Protein AF-A0A1E4S9L5-F1 (afdb_monomer)

Structure (mmCIF, N/CA/C/O backbone):
data_AF-A0A1E4S9L5-F1
#
_entry.id   AF-A0A1E4S9L5-F1
#
loop_
_atom_site.group_PDB
_atom_site.id
_atom_site.type_symbol
_atom_site.label_atom_id
_atom_site.label_alt_id
_atom_site.label_comp_id
_atom_site.label_asym_id
_atom_site.label_entity_id
_atom_site.label_seq_id
_atom_site.pdbx_PDB_ins_code
_atom_site.Cartn_x
_atom_site.Cartn_y
_atom_site.Cartn_z
_atom_site.occupancy
_atom_site.B_iso_or_equiv
_atom_site.auth_seq_id
_atom_site.auth_comp_id
_atom_site.auth_asym_id
_atom_site.auth_atom_id
_atom_site.pdbx_PDB_model_num
ATOM 1 N N . MET A 1 1 ? 10.794 -21.190 7.356 1.00 75.31 1 MET A N 1
ATOM 2 C CA . MET A 1 1 ? 11.224 -21.874 6.109 1.00 75.31 1 MET A CA 1
ATOM 3 C C . MET A 1 1 ? 10.138 -21.857 5.032 1.00 75.31 1 MET A C 1
ATOM 5 O O . MET A 1 1 ? 10.443 -21.393 3.945 1.00 75.31 1 MET A O 1
ATOM 9 N N . ALA A 1 2 ? 8.877 -22.202 5.334 1.00 94.50 2 ALA A N 1
ATOM 10 C CA . ALA A 1 2 ? 7.786 -22.217 4.343 1.00 94.50 2 ALA A CA 1
ATOM 11 C C . ALA A 1 2 ? 7.535 -20.881 3.599 1.00 94.50 2 ALA A C 1
ATOM 13 O O . ALA A 1 2 ? 7.294 -20.897 2.396 1.00 94.50 2 ALA A O 1
ATOM 14 N N . CYS A 1 3 ? 7.655 -19.724 4.266 1.00 95.19 3 CYS A N 1
ATOM 15 C CA . CYS A 1 3 ? 7.562 -18.416 3.595 1.00 95.19 3 CYS A CA 1
ATOM 16 C C . CYS A 1 3 ? 8.649 -18.233 2.519 1.00 95.19 3 CYS A C 1
ATOM 18 O O . CYS A 1 3 ? 8.375 -17.797 1.405 1.00 95.19 3 CYS A O 1
ATOM 20 N N . ARG A 1 4 ? 9.881 -18.672 2.810 1.00 96.88 4 ARG A N 1
ATOM 21 C CA . ARG A 1 4 ? 10.994 -18.642 1.850 1.00 96.88 4 ARG A CA 1
ATOM 22 C C . ARG A 1 4 ? 10.741 -19.558 0.659 1.00 96.88 4 ARG A C 1
ATOM 24 O O . ARG A 1 4 ? 11.065 -19.199 -0.466 1.00 96.88 4 ARG A O 1
ATOM 31 N N . ASP A 1 5 ? 10.146 -20.727 0.893 1.00 97.44 5 ASP A N 1
ATOM 32 C CA . ASP A 1 5 ? 9.721 -21.614 -0.195 1.00 97.44 5 ASP A CA 1
ATOM 33 C C . ASP A 1 5 ? 8.635 -20.965 -1.062 1.00 97.44 5 ASP A C 1
ATOM 35 O O . ASP A 1 5 ? 8.639 -21.144 -2.277 1.00 97.44 5 ASP A O 1
ATOM 39 N N . TRP A 1 6 ? 7.716 -20.209 -0.456 1.00 97.88 6 TRP A N 1
ATOM 40 C CA . TRP A 1 6 ? 6.683 -19.476 -1.185 1.00 97.88 6 TRP A CA 1
ATOM 41 C C . TRP A 1 6 ? 7.277 -18.388 -2.085 1.00 97.88 6 TRP A C 1
ATOM 43 O O . TRP A 1 6 ? 6.953 -18.375 -3.270 1.00 97.88 6 TRP A O 1
ATOM 53 N N . HIS A 1 7 ? 8.201 -17.564 -1.574 1.00 97.88 7 HIS A N 1
ATOM 54 C CA . HIS A 1 7 ? 8.910 -16.565 -2.385 1.00 97.88 7 HIS A CA 1
ATOM 55 C C . HIS A 1 7 ? 9.692 -17.217 -3.533 1.00 97.88 7 HIS A C 1
ATOM 57 O O . HIS A 1 7 ? 9.489 -16.854 -4.685 1.00 97.88 7 HIS A O 1
ATOM 63 N N . ARG A 1 8 ? 10.465 -18.283 -3.265 1.00 97.56 8 ARG A N 1
ATOM 64 C CA . ARG A 1 8 ? 11.179 -19.026 -4.324 1.00 97.56 8 ARG A CA 1
ATOM 65 C C . ARG A 1 8 ? 10.246 -19.546 -5.417 1.00 97.56 8 ARG A C 1
ATOM 67 O O . ARG A 1 8 ? 10.590 -19.499 -6.596 1.00 97.56 8 ARG A O 1
ATOM 74 N N . LYS A 1 9 ? 9.067 -20.049 -5.042 1.00 97.69 9 LYS A N 1
ATOM 75 C CA . LYS A 1 9 ? 8.056 -20.499 -6.009 1.00 97.69 9 LYS A CA 1
ATOM 76 C C . LYS A 1 9 ? 7.491 -19.331 -6.810 1.00 97.69 9 LYS A C 1
ATOM 78 O O . LYS A 1 9 ? 7.385 -19.467 -8.025 1.00 97.69 9 LYS A O 1
ATOM 83 N N . LEU A 1 10 ? 7.165 -18.213 -6.160 1.00 96.69 10 LEU A N 1
ATOM 84 C CA . LEU A 1 10 ? 6.707 -16.997 -6.832 1.00 96.69 10 LEU A CA 1
ATOM 85 C C . LEU A 1 10 ? 7.749 -16.535 -7.860 1.00 96.69 10 LEU A C 1
ATOM 87 O O . LEU A 1 10 ? 7.438 -16.468 -9.047 1.00 96.69 10 LEU A O 1
ATOM 91 N N . ASP A 1 11 ? 8.994 -16.327 -7.434 1.00 95.56 11 ASP A N 1
ATOM 92 C CA . ASP A 1 11 ? 10.071 -15.824 -8.292 1.00 95.56 11 ASP A CA 1
ATOM 93 C C . ASP A 1 11 ? 10.366 -16.763 -9.468 1.00 95.56 11 ASP A C 1
ATOM 95 O O . ASP A 1 11 ? 10.580 -16.300 -10.588 1.00 95.56 11 ASP A O 1
ATOM 99 N N . SER A 1 12 ? 10.274 -18.084 -9.259 1.00 97.06 12 SER A N 1
ATOM 100 C CA . SER A 1 12 ? 10.443 -19.072 -10.336 1.00 97.06 12 SER A CA 1
ATOM 101 C C . SER A 1 12 ? 9.390 -18.974 -11.447 1.00 97.06 12 SER A C 1
ATOM 103 O O . SER A 1 12 ? 9.640 -19.420 -12.565 1.00 97.06 12 SER A O 1
ATOM 105 N N . GLN A 1 13 ? 8.206 -18.426 -11.152 1.00 97.56 13 GLN A N 1
ATOM 106 C CA . GLN A 1 13 ? 7.108 -18.291 -12.114 1.00 97.56 13 GLN A CA 1
ATOM 107 C C . GLN A 1 13 ? 6.978 -16.875 -12.672 1.00 97.56 13 GLN A C 1
ATOM 109 O O . GLN A 1 13 ? 6.469 -16.704 -13.779 1.00 97.56 13 GLN A O 1
ATOM 114 N N . LEU A 1 14 ? 7.430 -15.863 -11.928 1.00 96.06 14 LEU A N 1
ATOM 115 C CA . LEU A 1 14 ? 7.187 -14.464 -12.261 1.00 96.06 14 LEU A CA 1
ATOM 116 C C . LEU A 1 14 ? 7.705 -14.085 -13.645 1.00 96.06 14 LEU A C 1
ATOM 118 O O . LEU A 1 14 ? 6.960 -13.471 -14.401 1.00 96.06 14 LEU A O 1
ATOM 122 N N . ASN A 1 15 ? 8.921 -14.495 -14.015 1.00 95.19 15 ASN A N 1
ATOM 123 C CA . ASN A 1 15 ? 9.455 -14.181 -15.341 1.00 95.19 15 ASN A CA 1
ATOM 124 C C . ASN A 1 15 ? 8.570 -14.756 -16.460 1.00 95.19 15 ASN A C 1
ATOM 126 O O . ASN A 1 15 ? 8.164 -14.028 -17.366 1.00 95.19 15 ASN A O 1
ATOM 130 N N . LYS A 1 16 ? 8.166 -16.027 -16.336 1.00 97.06 16 LYS A N 1
ATOM 131 C CA . LYS A 1 16 ? 7.226 -16.660 -17.268 1.00 97.06 16 LYS A CA 1
ATOM 132 C C . LYS A 1 16 ? 5.918 -15.866 -17.357 1.00 97.06 16 LYS A C 1
ATOM 134 O O . LYS A 1 16 ? 5.491 -15.525 -18.455 1.00 97.06 16 LYS A O 1
ATOM 139 N N . TRP A 1 17 ? 5.305 -15.534 -16.222 1.00 97.56 17 TRP A N 1
ATOM 140 C CA . TRP A 1 17 ? 4.040 -14.793 -16.181 1.00 97.56 17 TRP A CA 1
ATOM 141 C C . TRP A 1 17 ? 4.150 -13.376 -16.750 1.00 97.56 17 TRP A C 1
ATOM 143 O O . TRP A 1 17 ? 3.223 -12.926 -17.419 1.00 97.56 17 TRP A O 1
ATOM 153 N N . MET A 1 18 ? 5.273 -12.682 -16.543 1.00 96.75 18 MET A N 1
ATOM 154 C CA . MET A 1 18 ? 5.512 -11.375 -17.161 1.00 96.75 18 MET A CA 1
ATOM 155 C C . MET A 1 18 ? 5.530 -11.490 -18.685 1.00 96.75 18 MET A C 1
ATOM 157 O O . MET A 1 18 ? 4.842 -10.730 -19.364 1.00 96.75 18 MET A O 1
ATOM 161 N N . HIS A 1 19 ? 6.266 -12.457 -19.237 1.00 96.19 19 HIS A N 1
ATOM 162 C CA . HIS A 1 19 ? 6.346 -12.643 -20.687 1.00 96.19 19 HIS A CA 1
ATOM 163 C C . HIS A 1 19 ? 5.044 -13.172 -21.306 1.00 96.19 19 HIS A C 1
ATOM 165 O O . HIS A 1 19 ? 4.752 -12.809 -22.444 1.00 96.19 19 HIS A O 1
ATOM 171 N N . GLU A 1 20 ? 4.275 -13.982 -20.575 1.00 96.38 20 GLU A N 1
ATOM 172 C CA . GLU A 1 20 ? 3.022 -14.594 -21.036 1.00 96.38 20 GLU A CA 1
ATOM 173 C C . GLU A 1 20 ? 1.826 -13.636 -20.946 1.00 96.38 20 GLU A C 1
ATOM 175 O O . GLU A 1 20 ? 1.086 -13.491 -21.916 1.00 96.38 20 GLU A O 1
ATOM 180 N N . PHE A 1 21 ? 1.641 -12.952 -19.811 1.00 95.38 21 PHE A N 1
ATOM 181 C CA . PHE A 1 21 ? 0.440 -12.147 -19.558 1.00 95.38 21 PHE A CA 1
ATOM 182 C C . PHE A 1 21 ? 0.622 -10.658 -19.845 1.00 95.38 21 PHE A C 1
ATOM 184 O O . PHE A 1 21 ? -0.313 -10.012 -20.306 1.00 95.38 21 PHE A O 1
ATOM 191 N N . ILE A 1 22 ? 1.803 -10.096 -19.569 1.00 95.94 22 ILE A N 1
ATOM 192 C CA . ILE A 1 22 ? 2.036 -8.646 -19.686 1.00 95.94 22 ILE A CA 1
ATOM 193 C C . ILE A 1 22 ? 2.738 -8.307 -20.996 1.00 95.94 22 ILE A C 1
ATOM 195 O O . ILE A 1 22 ? 2.370 -7.359 -21.683 1.00 95.94 22 ILE A O 1
ATOM 199 N N . GLY A 1 23 ? 3.737 -9.101 -21.369 1.00 94.81 23 GLY A N 1
ATOM 200 C CA . GLY A 1 23 ? 4.557 -8.876 -22.546 1.00 94.81 23 GLY A CA 1
ATOM 201 C C . GLY A 1 23 ? 3.768 -8.652 -23.844 1.00 94.81 23 GLY A C 1
ATOM 202 O O . GLY A 1 23 ? 4.108 -7.712 -24.556 1.00 94.81 23 GLY A O 1
ATOM 203 N N . PRO A 1 24 ? 2.730 -9.449 -24.168 1.00 95.44 24 PRO A N 1
ATOM 204 C CA . PRO A 1 24 ? 1.938 -9.249 -25.382 1.00 95.44 24 PRO A CA 1
ATOM 205 C C . PRO A 1 24 ? 1.106 -7.960 -25.372 1.00 95.44 24 PRO A C 1
ATOM 207 O O . PRO A 1 24 ? 0.715 -7.484 -26.432 1.00 95.44 24 PRO A O 1
ATOM 210 N N . LEU A 1 25 ? 0.834 -7.402 -24.188 1.00 94.38 25 LEU A N 1
ATOM 211 C CA . LEU A 1 25 ? 0.054 -6.176 -24.012 1.00 94.38 25 LEU A CA 1
ATOM 212 C C . LEU A 1 25 ? 0.928 -4.914 -24.070 1.00 94.38 25 LEU A C 1
ATOM 214 O O . LEU A 1 25 ? 0.404 -3.810 -24.196 1.00 94.38 25 LEU A O 1
ATOM 218 N N . TYR A 1 26 ? 2.252 -5.060 -23.975 1.00 92.75 26 TYR A N 1
ATOM 219 C CA . TYR A 1 26 ? 3.188 -3.943 -24.002 1.00 92.75 26 TYR A CA 1
ATOM 220 C C . TYR A 1 26 ? 3.751 -3.708 -25.407 1.00 92.75 26 TYR A C 1
ATOM 222 O O . TYR A 1 26 ? 4.484 -4.537 -25.944 1.00 92.75 26 TYR A O 1
ATOM 230 N N . SER A 1 27 ? 3.461 -2.537 -25.977 1.00 87.88 27 SER A N 1
ATOM 231 C CA . SER A 1 27 ? 3.921 -2.126 -27.311 1.00 87.88 27 SER A CA 1
ATOM 232 C C . SER A 1 27 ? 5.027 -1.060 -27.295 1.00 87.88 27 SER A C 1
ATOM 234 O O . SER A 1 27 ? 5.354 -0.506 -28.343 1.00 87.88 27 SER A O 1
ATOM 236 N N . GLY A 1 28 ? 5.564 -0.711 -26.122 1.00 85.44 28 GLY A N 1
ATOM 237 C CA . GLY A 1 28 ? 6.613 0.302 -25.987 1.00 85.44 28 GLY A CA 1
ATOM 238 C C . GLY A 1 28 ? 8.020 -0.218 -26.310 1.00 85.44 28 GLY A C 1
ATOM 239 O O . GLY A 1 28 ? 8.257 -1.422 -26.427 1.00 85.44 28 GLY A O 1
ATOM 240 N N . ALA A 1 29 ? 8.974 0.708 -26.433 1.00 86.25 29 ALA A N 1
ATOM 241 C CA . ALA A 1 29 ? 10.394 0.376 -26.544 1.00 86.25 29 ALA A CA 1
ATOM 242 C C . ALA A 1 29 ? 10.925 -0.261 -25.244 1.00 86.25 29 ALA A C 1
ATOM 244 O O . ALA A 1 29 ? 10.342 -0.094 -24.179 1.00 86.25 29 ALA A O 1
ATOM 245 N N . HIS A 1 30 ? 12.053 -0.974 -25.322 1.00 89.44 30 HIS A N 1
ATOM 246 C CA . HIS A 1 30 ? 12.708 -1.593 -24.158 1.00 89.44 30 HIS A CA 1
ATOM 247 C C . HIS A 1 30 ? 11.820 -2.577 -23.369 1.00 89.44 30 HIS A C 1
ATOM 249 O O . HIS A 1 30 ? 11.883 -2.635 -22.141 1.00 89.44 30 HIS A O 1
ATOM 255 N N . ARG A 1 31 ? 11.013 -3.387 -24.073 1.00 92.69 31 ARG A N 1
ATOM 256 C CA . ARG A 1 31 ? 10.084 -4.367 -23.478 1.00 92.69 31 ARG A CA 1
ATOM 257 C C . ARG A 1 31 ? 10.707 -5.216 -22.371 1.00 92.69 31 ARG A C 1
ATOM 259 O O . ARG A 1 31 ? 10.105 -5.330 -21.311 1.00 92.69 31 ARG A O 1
ATOM 266 N N . ASP A 1 32 ? 11.894 -5.779 -22.573 1.00 92.69 32 ASP A N 1
ATOM 267 C CA . ASP A 1 32 ? 12.507 -6.647 -21.558 1.00 92.69 32 ASP A CA 1
ATOM 268 C C . ASP A 1 32 ? 12.898 -5.876 -20.289 1.00 92.69 32 ASP A C 1
ATOM 270 O O . ASP A 1 32 ? 12.723 -6.382 -19.183 1.00 92.69 32 ASP A O 1
ATOM 274 N N . GLN A 1 33 ? 13.346 -4.623 -20.425 1.00 93.06 33 GLN A N 1
ATOM 275 C CA . GLN A 1 33 ? 13.645 -3.755 -19.280 1.00 93.06 33 GLN A CA 1
ATOM 276 C C . GLN A 1 33 ? 12.364 -3.362 -18.538 1.00 93.06 33 GLN A C 1
ATOM 278 O O . GLN A 1 33 ? 12.339 -3.396 -17.311 1.00 93.06 33 GLN A O 1
ATOM 283 N N . TYR A 1 34 ? 11.289 -3.056 -19.273 1.00 95.25 34 TYR A N 1
ATOM 284 C CA . TYR A 1 34 ? 9.968 -2.807 -18.696 1.00 95.25 34 TYR A CA 1
ATOM 285 C C . TYR A 1 34 ? 9.464 -4.016 -17.901 1.00 95.25 34 TYR A C 1
ATOM 287 O O . TYR A 1 34 ? 9.046 -3.867 -16.755 1.00 95.25 34 TYR A O 1
ATOM 295 N N . LEU A 1 35 ? 9.518 -5.213 -18.494 1.00 96.69 35 LEU A N 1
ATOM 296 C CA . LEU A 1 35 ? 9.067 -6.440 -17.840 1.00 96.69 35 LEU A CA 1
ATOM 297 C C . LEU A 1 35 ? 9.909 -6.751 -16.603 1.00 96.69 35 LEU A C 1
ATOM 299 O O . LEU A 1 35 ? 9.343 -7.124 -15.581 1.00 96.69 35 LEU A O 1
ATOM 303 N N . LEU A 1 36 ? 11.227 -6.547 -16.665 1.00 95.69 36 LEU A N 1
ATOM 304 C CA . LEU A 1 36 ? 12.124 -6.734 -15.527 1.00 95.69 36 LEU A CA 1
ATOM 305 C C . LEU A 1 36 ? 11.819 -5.755 -14.381 1.00 95.69 36 LEU A C 1
ATOM 307 O O . LEU A 1 36 ? 11.714 -6.170 -13.227 1.00 95.69 36 LEU A O 1
ATOM 311 N N . GLU A 1 37 ? 11.640 -4.469 -14.691 1.00 96.12 37 GLU A N 1
ATOM 312 C CA . GLU A 1 37 ? 11.305 -3.439 -13.702 1.00 96.12 37 GLU A CA 1
ATOM 313 C C . GLU A 1 37 ? 9.919 -3.694 -13.084 1.00 96.12 37 GLU A C 1
ATOM 315 O O . GLU A 1 37 ? 9.750 -3.640 -11.867 1.00 96.12 37 GLU A O 1
ATOM 320 N N . LEU A 1 38 ? 8.928 -4.066 -13.897 1.00 97.25 38 LEU A N 1
ATOM 321 C CA . LEU A 1 38 ? 7.594 -4.419 -13.417 1.00 97.25 38 LEU A CA 1
ATOM 322 C C . LEU A 1 38 ? 7.609 -5.685 -12.538 1.00 97.25 38 LEU A C 1
ATOM 324 O O . LEU A 1 38 ? 6.931 -5.729 -11.507 1.00 97.25 38 LEU A O 1
ATOM 328 N N . GLN A 1 39 ? 8.401 -6.693 -12.920 1.00 97.50 39 GLN A N 1
ATOM 329 C CA . GLN A 1 39 ? 8.598 -7.923 -12.152 1.00 97.50 39 GLN A CA 1
ATOM 330 C C . GLN A 1 39 ? 9.133 -7.627 -10.750 1.00 97.50 39 GLN A C 1
ATOM 332 O O . GLN A 1 39 ? 8.681 -8.236 -9.778 1.00 97.50 39 GLN A O 1
ATOM 337 N N . TRP A 1 40 ? 10.076 -6.686 -10.641 1.00 97.19 40 TRP A N 1
ATOM 338 C CA . TRP A 1 40 ? 10.645 -6.280 -9.361 1.00 97.19 40 TRP A CA 1
ATOM 339 C C . TRP A 1 40 ? 9.562 -5.798 -8.393 1.00 97.19 40 TRP A C 1
ATOM 341 O O . TRP A 1 40 ? 9.489 -6.284 -7.262 1.00 97.19 40 TRP A O 1
ATOM 351 N N . TYR A 1 41 ? 8.681 -4.900 -8.845 1.00 98.31 41 TYR A N 1
ATOM 352 C CA . TYR A 1 41 ? 7.617 -4.351 -8.004 1.00 98.31 41 TYR A CA 1
ATOM 353 C C . TYR A 1 41 ? 6.647 -5.427 -7.512 1.00 98.31 41 TYR A C 1
ATOM 355 O O . TYR A 1 41 ? 6.302 -5.446 -6.334 1.00 98.31 41 TYR A O 1
ATOM 363 N N . ILE A 1 42 ? 6.231 -6.364 -8.369 1.00 98.00 42 ILE A N 1
ATOM 364 C CA . ILE A 1 42 ? 5.306 -7.418 -7.930 1.00 98.00 42 ILE A CA 1
ATOM 365 C C . ILE A 1 42 ? 5.980 -8.486 -7.058 1.00 98.00 42 ILE A C 1
ATOM 367 O O . ILE A 1 42 ? 5.352 -8.964 -6.118 1.00 98.00 42 ILE A O 1
ATOM 371 N N . SER A 1 43 ? 7.250 -8.832 -7.302 1.00 97.50 43 SER A N 1
ATOM 372 C CA . SER A 1 43 ? 8.001 -9.762 -6.437 1.00 97.50 43 SER A CA 1
ATOM 373 C C . SER A 1 43 ? 8.142 -9.196 -5.017 1.00 97.50 43 SER A C 1
ATOM 375 O O . SER A 1 43 ? 7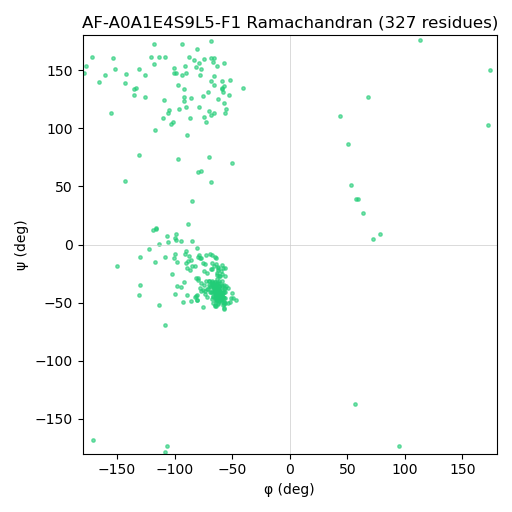.882 -9.886 -4.030 1.00 97.50 43 SER A O 1
ATOM 377 N N . ASN A 1 44 ? 8.420 -7.893 -4.906 1.00 97.56 44 ASN A N 1
ATOM 378 C CA . ASN A 1 44 ? 8.623 -7.209 -3.627 1.00 97.56 44 ASN A CA 1
ATOM 379 C C . ASN A 1 44 ? 7.322 -6.731 -2.954 1.00 97.56 44 ASN A C 1
ATOM 381 O O . ASN A 1 44 ? 7.368 -6.124 -1.882 1.00 97.56 44 ASN A O 1
ATOM 385 N N . ALA A 1 45 ? 6.153 -7.014 -3.534 1.00 98.38 45 ALA A N 1
ATOM 386 C CA . ALA A 1 45 ? 4.860 -6.571 -3.014 1.00 98.38 45 ALA A CA 1
ATOM 387 C C . ALA A 1 45 ? 4.343 -7.381 -1.810 1.00 98.38 45 ALA A C 1
ATOM 389 O O . ALA A 1 45 ? 3.363 -6.977 -1.183 1.00 98.38 45 ALA A O 1
ATOM 390 N N . PHE A 1 46 ? 4.956 -8.528 -1.491 1.00 98.31 46 PHE A N 1
ATOM 391 C CA . PHE A 1 46 ? 4.375 -9.538 -0.592 1.00 98.31 46 PHE A CA 1
ATOM 392 C C . PHE A 1 46 ? 5.175 -9.823 0.690 1.00 98.31 46 PHE A C 1
ATOM 394 O O . PHE A 1 46 ? 4.853 -10.772 1.402 1.00 98.31 46 PHE A O 1
ATOM 401 N N . GLY A 1 47 ? 6.161 -8.984 1.017 1.00 97.00 47 GLY A N 1
ATOM 402 C CA . GLY A 1 47 ? 7.007 -9.121 2.210 1.00 97.00 47 GLY A CA 1
ATOM 403 C C . GLY A 1 47 ? 8.464 -9.443 1.876 1.00 97.00 47 GLY A C 1
ATOM 404 O O . GLY A 1 47 ? 8.816 -9.612 0.708 1.00 97.00 47 GLY A O 1
ATOM 405 N N . SER A 1 48 ? 9.321 -9.498 2.897 1.00 96.12 48 SER A N 1
ATOM 406 C CA . SER A 1 48 ? 10.726 -9.900 2.760 1.00 96.12 48 SER A CA 1
ATOM 407 C C . SER A 1 48 ? 10.901 -11.397 2.997 1.00 96.12 48 SER A C 1
ATOM 409 O O . SER A 1 48 ? 10.555 -11.934 4.053 1.00 96.12 48 SER A O 1
ATOM 411 N N . MET A 1 49 ? 11.544 -12.064 2.039 1.00 94.56 49 MET A N 1
ATOM 412 C CA . MET A 1 49 ? 11.934 -13.468 2.146 1.00 94.56 49 MET A CA 1
ATOM 413 C C . MET A 1 49 ? 12.964 -13.698 3.267 1.00 94.56 49 MET A C 1
ATOM 415 O O . MET A 1 49 ? 12.930 -14.709 3.980 1.00 94.56 49 MET A O 1
ATOM 419 N N . GLU A 1 50 ? 13.910 -12.779 3.420 1.00 93.12 50 GLU A N 1
ATOM 420 C CA . GLU A 1 50 ? 15.022 -12.883 4.359 1.00 93.12 50 GLU A CA 1
ATOM 421 C C . GLU A 1 50 ? 14.541 -12.618 5.779 1.00 93.12 50 GLU A C 1
ATOM 423 O O . GLU A 1 50 ? 14.739 -13.470 6.656 1.00 93.12 50 GLU A O 1
ATOM 428 N N . ARG A 1 51 ? 13.885 -11.465 5.970 1.00 94.25 51 ARG A N 1
ATOM 429 C CA . ARG A 1 51 ? 13.470 -10.947 7.277 1.00 94.25 51 ARG A CA 1
ATOM 430 C C . ARG A 1 51 ? 12.164 -11.544 7.780 1.00 94.25 51 ARG A C 1
ATOM 432 O O . ARG A 1 51 ? 11.931 -11.512 8.978 1.00 94.25 51 ARG A O 1
ATOM 439 N N . LEU A 1 52 ? 11.361 -12.144 6.896 1.00 96.06 52 LEU A N 1
ATOM 440 C CA . LEU A 1 52 ? 10.042 -12.692 7.227 1.00 96.06 52 LEU A CA 1
ATOM 441 C C . LEU A 1 52 ? 9.094 -11.622 7.788 1.00 96.06 52 LEU A C 1
ATOM 443 O O . LEU A 1 52 ? 8.304 -11.891 8.690 1.00 96.06 52 LEU A O 1
ATOM 447 N N . ASP A 1 53 ? 9.167 -10.420 7.219 1.00 96.88 53 ASP A N 1
ATOM 448 C CA . ASP A 1 53 ? 8.352 -9.271 7.593 1.00 96.88 53 ASP A CA 1
ATOM 449 C C . ASP A 1 53 ? 7.504 -8.754 6.418 1.00 96.88 53 ASP A C 1
ATOM 451 O O . ASP A 1 53 ? 7.736 -9.085 5.253 1.00 96.88 53 ASP A O 1
ATOM 455 N N . TYR A 1 54 ? 6.471 -7.975 6.729 1.00 97.94 54 TYR A N 1
ATOM 456 C CA . TYR A 1 54 ? 5.652 -7.253 5.757 1.00 97.94 54 TYR A CA 1
ATOM 457 C C . TYR A 1 54 ? 5.264 -5.879 6.317 1.00 97.94 54 TYR A C 1
ATOM 459 O O . TYR A 1 54 ? 5.030 -5.729 7.512 1.00 97.94 54 TYR A O 1
ATOM 467 N N . GLY A 1 55 ? 5.138 -4.870 5.457 1.00 96.75 55 GLY A N 1
ATOM 468 C CA . GLY A 1 55 ? 4.774 -3.515 5.860 1.00 96.75 55 GLY A CA 1
ATOM 469 C C . GLY A 1 55 ? 4.474 -2.598 4.679 1.00 96.75 55 GLY A C 1
ATOM 470 O O . GLY A 1 55 ? 4.380 -3.033 3.528 1.00 96.75 55 GLY A O 1
ATOM 471 N N . THR A 1 56 ? 4.369 -1.302 4.961 1.00 96.81 56 THR A N 1
ATOM 472 C CA . THR A 1 56 ? 3.929 -0.273 4.002 1.00 96.81 56 THR A CA 1
ATOM 473 C C . THR A 1 56 ? 4.854 -0.113 2.792 1.00 96.81 56 THR A C 1
ATOM 475 O O . THR A 1 56 ? 4.385 0.247 1.716 1.00 96.81 56 THR A O 1
ATOM 478 N N . GLY A 1 57 ? 6.144 -0.443 2.911 1.00 96.88 57 GLY A N 1
ATOM 479 C CA . GLY A 1 57 ? 7.067 -0.472 1.768 1.00 96.88 57 GLY A CA 1
ATOM 480 C C . GLY A 1 57 ? 6.723 -1.561 0.740 1.00 96.88 57 GLY A C 1
ATOM 481 O O . GLY A 1 57 ? 6.859 -1.352 -0.465 1.00 96.88 57 GLY A O 1
ATOM 482 N N . HIS A 1 58 ? 6.207 -2.705 1.190 1.00 98.19 58 HIS A N 1
ATOM 483 C CA . HIS A 1 58 ? 5.724 -3.769 0.305 1.00 98.19 58 HIS A CA 1
ATOM 484 C C . HIS A 1 58 ? 4.371 -3.395 -0.317 1.00 98.19 58 HIS A C 1
ATOM 486 O O . HIS A 1 58 ? 4.164 -3.574 -1.516 1.00 98.19 58 HIS A O 1
ATOM 492 N N . GLU A 1 59 ? 3.489 -2.765 0.464 1.00 98.25 59 GLU A N 1
ATOM 493 C CA . GLU A 1 59 ? 2.234 -2.189 -0.039 1.00 98.25 59 GLU A CA 1
ATOM 494 C C . GLU A 1 59 ? 2.484 -1.153 -1.153 1.00 98.25 59 GLU A C 1
ATOM 496 O O . GLU A 1 59 ? 1.809 -1.151 -2.186 1.00 98.25 59 GLU A O 1
ATOM 501 N N . LEU A 1 60 ? 3.510 -0.313 -0.982 1.00 97.94 60 LEU A N 1
ATOM 502 C CA . LEU A 1 60 ? 3.949 0.664 -1.977 1.00 97.94 60 LEU A CA 1
ATOM 503 C C . LEU A 1 60 ? 4.450 -0.004 -3.268 1.00 97.94 60 LEU A C 1
ATOM 505 O O . LEU A 1 60 ? 4.156 0.490 -4.356 1.00 97.94 60 LEU A O 1
ATOM 509 N N . ASN A 1 61 ? 5.161 -1.130 -3.173 1.00 98.38 61 ASN A N 1
ATOM 510 C CA . ASN A 1 61 ? 5.597 -1.895 -4.345 1.00 98.38 61 ASN A CA 1
ATOM 511 C C . ASN A 1 61 ? 4.398 -2.440 -5.149 1.00 98.38 61 ASN A C 1
ATOM 513 O O . ASN A 1 61 ? 4.402 -2.368 -6.377 1.00 98.38 61 ASN A O 1
ATOM 517 N N . TYR A 1 62 ? 3.316 -2.876 -4.491 1.00 98.56 62 TYR A N 1
ATOM 518 C CA . TYR A 1 62 ? 2.086 -3.256 -5.201 1.00 98.56 62 TYR A CA 1
ATOM 519 C C . TYR A 1 62 ? 1.436 -2.068 -5.928 1.00 98.56 62 TYR A C 1
ATOM 521 O O . TYR A 1 62 ? 1.029 -2.182 -7.088 1.00 98.56 62 TYR A O 1
ATOM 529 N N . LEU A 1 63 ? 1.382 -0.899 -5.280 1.00 97.88 63 LEU A N 1
ATOM 530 C CA . LEU A 1 63 ? 0.897 0.325 -5.923 1.00 97.88 63 LEU A CA 1
ATOM 531 C C . LEU A 1 63 ? 1.764 0.707 -7.135 1.00 97.88 63 LEU A C 1
ATOM 533 O O . LEU A 1 63 ? 1.228 1.123 -8.165 1.00 97.88 63 LEU A O 1
ATOM 537 N N . ALA A 1 64 ? 3.086 0.552 -7.037 1.00 97.81 64 ALA A N 1
ATOM 538 C CA . ALA A 1 64 ? 4.011 0.807 -8.137 1.00 97.81 64 ALA A CA 1
ATOM 539 C C . ALA A 1 64 ? 3.802 -0.160 -9.305 1.00 97.81 64 ALA A C 1
ATOM 541 O O . ALA A 1 64 ? 3.776 0.287 -10.449 1.00 97.81 64 ALA A O 1
ATOM 542 N N . PHE A 1 65 ? 3.548 -1.443 -9.030 1.00 98.19 65 PHE A N 1
ATOM 543 C CA . PHE A 1 65 ? 3.177 -2.424 -10.049 1.00 98.19 65 PHE A CA 1
ATOM 544 C C . PHE A 1 65 ? 1.910 -2.002 -10.813 1.00 98.19 65 PHE A C 1
ATOM 546 O O . PHE A 1 65 ? 1.938 -1.895 -12.040 1.00 98.19 65 PHE A O 1
ATOM 553 N N . LEU A 1 66 ? 0.820 -1.669 -10.109 1.00 97.19 66 LEU A N 1
ATOM 554 C CA . LEU A 1 66 ? -0.419 -1.206 -10.753 1.00 97.19 66 LEU A CA 1
ATOM 555 C C . LEU A 1 66 ? -0.212 0.093 -11.541 1.00 97.19 66 LEU A C 1
ATOM 557 O O . LEU A 1 66 ? -0.698 0.241 -12.663 1.00 97.19 66 LEU A O 1
ATOM 561 N N . THR A 1 67 ? 0.557 1.023 -10.977 1.00 95.12 67 THR A N 1
ATOM 562 C CA . THR A 1 67 ? 0.924 2.274 -11.649 1.00 95.12 67 THR A CA 1
ATOM 563 C C . THR A 1 67 ? 1.739 2.000 -12.914 1.00 95.12 67 THR A C 1
ATOM 565 O O . THR A 1 67 ? 1.526 2.656 -13.930 1.00 95.12 67 THR A O 1
ATOM 568 N N . GLY A 1 68 ? 2.630 1.008 -12.889 1.00 95.06 68 GLY A N 1
ATOM 569 C CA . GLY A 1 68 ? 3.429 0.590 -14.035 1.00 95.06 68 GLY A CA 1
ATOM 570 C C . GLY A 1 68 ? 2.596 0.017 -15.180 1.00 95.06 68 GLY A C 1
ATOM 571 O O . GLY A 1 68 ? 2.898 0.282 -16.342 1.00 95.06 68 GLY A O 1
ATOM 572 N N . LEU A 1 69 ? 1.511 -0.699 -14.874 1.00 95.50 69 LEU A N 1
ATOM 573 C CA . LEU A 1 69 ? 0.540 -1.150 -15.877 1.00 95.50 69 LEU A CA 1
ATOM 574 C C . LEU A 1 69 ? -0.295 0.014 -16.432 1.00 95.50 69 LEU A C 1
ATOM 576 O O . LEU A 1 69 ? -0.594 0.064 -17.625 1.00 95.50 69 LEU A O 1
ATOM 580 N N . TRP A 1 70 ? -0.662 0.971 -15.577 1.00 92.62 70 TRP A N 1
ATOM 581 C CA . TRP A 1 70 ? -1.498 2.105 -15.970 1.00 92.62 70 TRP A CA 1
ATOM 582 C C . TRP A 1 70 ? -0.755 3.145 -16.812 1.00 92.62 70 TRP A C 1
ATOM 584 O O . TRP A 1 70 ? -1.283 3.602 -17.825 1.00 92.62 70 TRP A O 1
ATOM 594 N N . LYS A 1 71 ? 0.491 3.485 -16.453 1.00 89.50 71 LYS A N 1
ATOM 595 C CA . LYS A 1 71 ? 1.302 4.499 -17.157 1.00 89.50 71 LYS A CA 1
ATOM 596 C C . LYS A 1 71 ? 1.531 4.168 -18.631 1.00 89.50 71 LYS A C 1
ATOM 598 O O . LYS A 1 71 ? 1.631 5.083 -19.442 1.00 89.50 71 LYS A O 1
ATOM 603 N N . VAL A 1 72 ? 1.591 2.883 -18.971 1.00 89.81 72 VAL A N 1
ATOM 604 C CA . VAL A 1 72 ? 1.836 2.405 -20.340 1.00 89.81 72 VAL A CA 1
ATOM 605 C C . VAL A 1 72 ? 0.551 1.998 -21.070 1.00 89.81 72 VAL A C 1
ATOM 607 O O . VAL A 1 72 ? 0.612 1.522 -22.197 1.00 89.81 72 VAL A O 1
ATOM 610 N N . GLY A 1 73 ? -0.614 2.183 -20.439 1.00 90.19 73 GLY A N 1
ATOM 611 C CA . GLY A 1 73 ? -1.920 1.919 -21.042 1.00 90.19 73 GLY A CA 1
ATOM 612 C C . GLY A 1 73 ? -2.349 0.450 -21.086 1.00 90.19 73 GLY A C 1
ATOM 613 O O . GLY A 1 73 ? -3.368 0.166 -21.708 1.00 90.19 73 GLY A O 1
ATOM 614 N N . ILE A 1 74 ? -1.631 -0.468 -20.423 1.00 92.94 74 ILE A N 1
ATOM 615 C CA . ILE A 1 74 ? -2.078 -1.868 -20.274 1.00 92.94 74 ILE A CA 1
ATOM 616 C C . ILE A 1 74 ? -3.354 -1.915 -19.436 1.00 92.94 74 ILE A C 1
ATOM 618 O O . ILE A 1 74 ? -4.319 -2.582 -19.804 1.00 92.94 74 ILE A O 1
ATOM 622 N N . LEU A 1 75 ? -3.380 -1.168 -18.328 1.00 91.94 75 LEU A N 1
ATOM 623 C CA . LEU A 1 75 ? -4.646 -0.815 -17.699 1.00 91.94 75 LEU A CA 1
ATOM 624 C C . LEU A 1 75 ? -5.260 0.347 -18.492 1.00 91.94 75 LEU A C 1
ATOM 626 O O . LEU A 1 75 ? -4.642 1.418 -18.572 1.00 91.94 75 LEU A O 1
ATOM 630 N N . PRO A 1 76 ? -6.451 0.165 -19.092 1.00 86.31 76 PRO A N 1
ATOM 631 C CA . PRO A 1 76 ? -7.058 1.201 -19.909 1.00 86.31 76 PRO A CA 1
ATOM 632 C C . PRO A 1 76 ? -7.449 2.407 -19.051 1.00 86.31 76 PRO A C 1
ATOM 634 O O . PRO A 1 76 ? -7.708 2.303 -17.853 1.00 86.31 76 PRO A O 1
ATOM 637 N N . ARG A 1 77 ? -7.570 3.582 -19.676 1.00 83.62 77 ARG A N 1
ATOM 638 C CA . ARG A 1 77 ? -8.018 4.805 -18.980 1.00 83.62 77 ARG A CA 1
ATOM 639 C C . ARG A 1 77 ? -9.459 4.723 -18.455 1.00 83.62 77 ARG A C 1
ATOM 641 O O . ARG A 1 77 ? -9.853 5.583 -17.679 1.00 83.62 77 ARG A O 1
ATOM 648 N N . THR A 1 78 ? -10.221 3.711 -18.873 1.00 86.75 78 THR A N 1
ATOM 649 C CA . THR A 1 78 ? -11.586 3.422 -18.410 1.00 86.75 78 THR A CA 1
ATOM 650 C C . THR A 1 78 ? -11.633 2.729 -17.048 1.00 86.75 78 THR A C 1
ATOM 652 O O . THR A 1 78 ? -12.723 2.586 -16.500 1.00 86.75 78 THR A O 1
ATOM 655 N N . VAL A 1 79 ? -10.487 2.290 -16.509 1.00 86.81 79 VAL A N 1
ATOM 656 C CA . VAL A 1 79 ? -10.396 1.729 -15.154 1.00 86.81 79 VAL A CA 1
ATOM 657 C C . VAL A 1 79 ? -10.910 2.763 -14.156 1.00 86.81 79 VAL A C 1
ATOM 659 O O . VAL A 1 79 ? -10.406 3.885 -14.080 1.00 86.81 79 VAL A O 1
ATOM 662 N N . ASN A 1 80 ? -11.927 2.379 -13.392 1.00 87.75 80 ASN A N 1
ATOM 663 C CA . ASN A 1 80 ? -12.599 3.238 -12.427 1.00 87.75 80 ASN A CA 1
ATOM 664 C C . ASN A 1 80 ? -12.257 2.832 -10.981 1.00 87.75 80 ASN A C 1
ATOM 666 O O . ASN A 1 80 ? -11.475 1.914 -10.725 1.00 87.75 80 ASN A O 1
ATOM 670 N N . GLY A 1 81 ? -12.837 3.533 -10.003 1.00 87.44 81 GLY A N 1
ATOM 671 C CA . GLY A 1 81 ? -12.573 3.272 -8.585 1.00 87.44 81 GLY A CA 1
ATOM 672 C C . GLY A 1 81 ? -12.903 1.842 -8.141 1.00 87.44 81 GLY A C 1
ATOM 673 O O . GLY A 1 81 ? -12.171 1.283 -7.328 1.00 87.44 81 GLY A O 1
ATOM 674 N N . SER A 1 82 ? -13.951 1.226 -8.690 1.00 89.25 82 SER A N 1
ATOM 675 C CA . SER A 1 82 ? -14.337 -0.151 -8.363 1.00 89.25 82 SER A CA 1
ATOM 676 C C . SER A 1 82 ? -13.283 -1.156 -8.819 1.00 89.25 82 SER A C 1
ATOM 678 O O . SER A 1 82 ? -12.943 -2.058 -8.058 1.00 89.25 82 SER A O 1
ATOM 680 N N . ASP A 1 83 ? -12.701 -0.963 -10.003 1.00 92.19 83 ASP A N 1
ATOM 681 C CA . ASP A 1 83 ? -11.630 -1.825 -10.515 1.00 92.19 83 ASP A CA 1
ATOM 682 C C . ASP A 1 83 ? -10.402 -1.784 -9.592 1.00 92.19 83 ASP A C 1
ATOM 684 O O . ASP A 1 83 ? -9.850 -2.824 -9.224 1.00 92.19 83 ASP A O 1
ATOM 688 N N . PHE A 1 84 ? -10.018 -0.585 -9.132 1.00 91.06 84 PHE A N 1
ATOM 689 C CA . PHE A 1 84 ? -8.952 -0.428 -8.139 1.00 91.06 84 PHE A CA 1
ATOM 690 C C . PHE A 1 84 ? -9.276 -1.146 -6.828 1.00 91.06 84 PHE A C 1
ATOM 692 O O . PHE A 1 84 ? -8.416 -1.836 -6.279 1.00 91.06 84 PHE A O 1
ATOM 69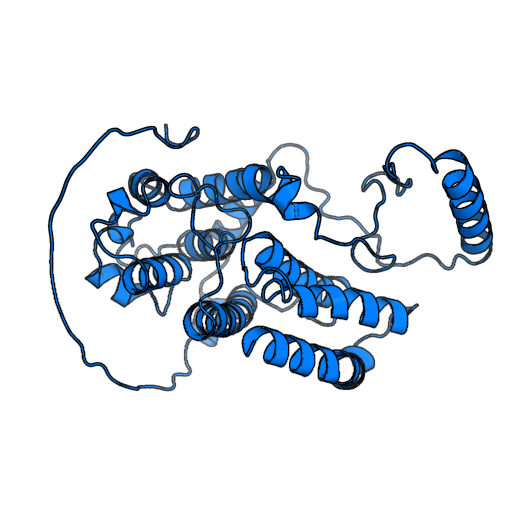9 N N . LEU A 1 85 ? -10.510 -1.028 -6.333 1.00 93.81 85 LEU A N 1
ATOM 700 C CA . LEU A 1 85 ? -10.940 -1.716 -5.116 1.00 93.81 85 LEU A CA 1
ATOM 701 C C . LEU A 1 85 ? -10.914 -3.242 -5.273 1.00 93.81 85 LEU A C 1
ATOM 703 O O . LEU A 1 85 ? -10.543 -3.930 -4.325 1.00 93.81 85 LEU A O 1
ATOM 707 N N . ILE A 1 86 ? -11.250 -3.776 -6.449 1.00 95.12 86 ILE A N 1
ATOM 708 C CA . ILE A 1 86 ? -11.171 -5.214 -6.739 1.00 95.12 86 ILE A CA 1
ATOM 709 C C . ILE A 1 86 ? -9.711 -5.679 -6.736 1.00 95.12 86 ILE A C 1
ATOM 711 O O . ILE A 1 86 ? -9.379 -6.633 -6.026 1.00 95.12 86 ILE A O 1
ATOM 715 N N . MET A 1 87 ? -8.821 -4.985 -7.456 1.00 96.44 87 MET A N 1
ATOM 716 C CA . MET A 1 87 ? -7.389 -5.315 -7.502 1.00 96.44 87 MET A CA 1
ATOM 717 C C . MET A 1 87 ? -6.766 -5.309 -6.098 1.00 96.44 87 MET A C 1
ATOM 719 O O . MET A 1 87 ? -6.194 -6.312 -5.660 1.00 96.44 87 MET A O 1
ATOM 723 N N . PHE A 1 88 ? -6.971 -4.228 -5.336 1.00 97.38 88 PHE A N 1
ATOM 724 C CA . PHE A 1 88 ? -6.511 -4.143 -3.949 1.00 97.38 88 PHE A CA 1
ATOM 725 C C . PHE A 1 88 ? -7.198 -5.164 -3.032 1.00 97.38 88 PHE A C 1
ATOM 727 O O . PHE A 1 88 ? -6.561 -5.700 -2.130 1.00 97.38 88 PHE A O 1
ATOM 734 N N . GLY A 1 89 ? -8.470 -5.494 -3.260 1.00 96.81 89 GLY A N 1
ATOM 735 C CA . GLY A 1 89 ? -9.183 -6.523 -2.502 1.00 96.81 89 GLY A CA 1
ATOM 736 C C . GLY A 1 89 ? -8.536 -7.901 -2.635 1.00 96.81 89 GLY A C 1
ATOM 737 O O . GLY A 1 89 ? -8.299 -8.573 -1.626 1.00 96.81 89 GLY A O 1
ATOM 738 N N . HIS A 1 90 ? -8.183 -8.303 -3.859 1.00 97.88 90 HIS A N 1
ATOM 739 C CA . HIS A 1 90 ? -7.437 -9.540 -4.105 1.00 97.88 90 HIS A CA 1
ATOM 740 C C . HIS A 1 90 ? -6.050 -9.509 -3.462 1.00 97.88 90 HIS A C 1
ATOM 742 O O . HIS A 1 90 ? -5.671 -10.471 -2.788 1.00 97.88 90 HIS A O 1
ATOM 748 N N . TYR A 1 91 ? -5.335 -8.393 -3.606 1.00 98.56 91 TYR A N 1
ATOM 749 C CA . TYR A 1 91 ? -4.038 -8.188 -2.972 1.00 98.56 91 TYR A CA 1
ATOM 750 C C . TYR A 1 91 ? -4.107 -8.347 -1.451 1.00 98.56 91 TYR A C 1
ATOM 752 O O . TYR A 1 91 ? -3.431 -9.205 -0.889 1.00 98.56 91 TYR A O 1
ATOM 760 N N . TYR A 1 92 ? -4.990 -7.613 -0.771 1.00 98.38 92 TYR A N 1
ATOM 761 C CA . TYR A 1 92 ? -5.100 -7.676 0.685 1.00 98.38 92 TYR A CA 1
ATOM 762 C C . TYR A 1 92 ? -5.575 -9.038 1.194 1.00 98.38 92 TYR A C 1
ATOM 764 O O . TYR A 1 92 ? -5.162 -9.468 2.273 1.00 98.38 92 TYR A O 1
ATOM 772 N N . ASN A 1 93 ? -6.418 -9.747 0.439 1.00 97.50 93 ASN A N 1
ATOM 773 C CA . ASN A 1 93 ? -6.802 -11.116 0.784 1.00 97.50 93 ASN A CA 1
ATOM 774 C C . ASN A 1 93 ? -5.599 -12.063 0.769 1.00 97.50 93 ASN A C 1
ATOM 776 O O . ASN A 1 93 ? -5.430 -12.840 1.713 1.00 97.50 93 ASN A O 1
ATOM 780 N N . LEU A 1 94 ? -4.749 -11.970 -0.255 1.00 98.31 94 LEU A N 1
ATOM 781 C CA . LEU A 1 94 ? -3.512 -12.740 -0.324 1.00 98.31 94 LEU A CA 1
ATOM 782 C C . LEU A 1 94 ? -2.544 -12.327 0.790 1.00 98.31 94 LEU A C 1
ATOM 784 O O . LEU A 1 94 ? -2.118 -13.177 1.568 1.00 98.31 94 LEU A O 1
ATOM 788 N N . THR A 1 95 ? -2.258 -11.036 0.934 1.00 98.25 95 THR A N 1
ATOM 789 C CA . THR A 1 95 ? -1.284 -10.528 1.905 1.00 98.25 95 THR A CA 1
ATOM 790 C C . THR A 1 95 ? -1.667 -10.863 3.344 1.00 98.25 95 THR A C 1
ATOM 792 O O . THR A 1 95 ? -0.839 -11.363 4.098 1.00 98.25 95 THR A O 1
ATOM 795 N N . ARG A 1 96 ? -2.938 -10.715 3.742 1.00 97.94 96 ARG A N 1
ATOM 796 C CA . ARG A 1 96 ? -3.388 -11.146 5.080 1.00 97.94 96 ARG A CA 1
ATOM 797 C C . ARG A 1 96 ? -3.258 -12.648 5.290 1.00 97.94 96 ARG A C 1
ATOM 799 O O . ARG A 1 96 ? -2.954 -13.088 6.402 1.00 97.94 96 ARG A O 1
ATOM 806 N N . LYS A 1 97 ? -3.503 -13.447 4.246 1.00 98.12 97 LYS A N 1
ATOM 807 C CA . LYS A 1 97 ? -3.283 -14.893 4.308 1.00 98.12 97 LYS A CA 1
ATOM 808 C C . LYS A 1 97 ? -1.801 -15.189 4.520 1.00 98.12 97 LYS A C 1
ATOM 810 O O . LYS A 1 97 ? -1.504 -16.004 5.381 1.00 98.12 97 LYS A O 1
ATOM 815 N N . LEU A 1 98 ? -0.892 -14.505 3.825 1.00 98.12 98 LEU A N 1
ATOM 816 C CA . LEU A 1 98 ? 0.555 -14.648 4.025 1.00 98.12 98 LEU A CA 1
ATOM 817 C C . LEU A 1 98 ? 0.974 -14.245 5.444 1.00 98.12 98 LEU A C 1
ATOM 819 O O . LEU A 1 98 ? 1.574 -15.064 6.134 1.00 98.12 98 LEU A O 1
ATOM 823 N N . ILE A 1 99 ? 0.561 -13.059 5.913 1.00 97.38 99 ILE A N 1
ATOM 824 C CA . ILE A 1 99 ? 0.833 -12.559 7.273 1.00 97.38 99 ILE A CA 1
ATOM 825 C C . ILE A 1 99 ? 0.415 -13.591 8.321 1.00 97.38 99 ILE A C 1
ATOM 827 O O . ILE A 1 99 ? 1.195 -13.936 9.199 1.00 97.38 99 ILE A O 1
ATOM 831 N N . THR A 1 100 ? -0.805 -14.122 8.219 1.00 97.00 100 THR A N 1
ATOM 832 C CA . THR A 1 100 ? -1.335 -15.056 9.226 1.00 97.00 100 THR A CA 1
ATOM 833 C C . THR A 1 100 ? -0.831 -16.490 9.074 1.00 97.00 100 THR A C 1
ATOM 835 O O . THR A 1 100 ? -0.708 -17.186 10.075 1.00 97.00 100 THR A O 1
ATOM 838 N N . THR A 1 101 ? -0.536 -16.949 7.855 1.00 97.69 101 THR A N 1
ATOM 839 C CA . THR A 1 101 ? -0.057 -18.322 7.598 1.00 97.69 101 THR A CA 1
ATOM 840 C C . THR A 1 101 ? 1.419 -18.474 7.946 1.00 97.69 101 THR A C 1
ATOM 842 O O . THR A 1 101 ? 1.830 -19.524 8.432 1.00 97.69 101 THR A O 1
ATOM 845 N N . TYR A 1 102 ? 2.218 -17.440 7.681 1.00 96.88 102 TYR A N 1
ATOM 846 C CA . TYR A 1 102 ? 3.659 -17.455 7.918 1.00 96.88 102 TYR A CA 1
ATOM 847 C C . TYR A 1 102 ? 4.095 -16.638 9.129 1.00 96.88 102 TYR A C 1
ATOM 849 O O . TYR A 1 102 ? 5.291 -16.593 9.402 1.00 96.88 102 TYR A O 1
ATOM 857 N N . THR A 1 103 ? 3.143 -16.045 9.853 1.00 95.75 103 THR A N 1
ATOM 858 C CA . THR A 1 103 ? 3.393 -15.224 11.044 1.00 95.75 103 THR A CA 1
ATOM 859 C C . THR A 1 103 ? 4.408 -14.123 10.746 1.00 95.75 103 THR A C 1
ATOM 861 O O . THR A 1 103 ? 5.422 -14.003 11.426 1.00 95.75 103 THR A O 1
ATOM 864 N N . LEU A 1 104 ? 4.164 -13.371 9.667 1.00 96.19 104 LEU A N 1
ATOM 865 C CA . LEU A 1 104 ? 5.084 -12.318 9.244 1.00 96.19 104 LEU A CA 1
ATOM 866 C C . LEU A 1 104 ? 5.123 -11.202 10.284 1.00 96.19 104 LEU A C 1
ATOM 868 O O . LEU A 1 104 ? 4.080 -10.795 10.802 1.00 96.19 104 LEU A O 1
ATOM 872 N N . GLU A 1 105 ? 6.325 -10.713 10.564 1.00 95.06 105 GLU A N 1
ATOM 873 C CA . GLU A 1 105 ? 6.520 -9.601 11.484 1.00 95.06 105 GLU A CA 1
ATOM 874 C C . GLU A 1 105 ? 6.151 -8.259 10.821 1.00 95.06 105 GLU A C 1
ATOM 876 O O . GLU A 1 105 ? 6.282 -8.102 9.603 1.00 95.06 105 GLU A O 1
ATOM 881 N N . PRO A 1 106 ? 5.700 -7.259 11.593 1.00 94.50 106 PRO A N 1
ATOM 882 C CA . PRO A 1 106 ? 5.495 -5.905 11.086 1.00 94.50 106 PRO A CA 1
ATOM 883 C C . PRO A 1 106 ? 6.823 -5.237 10.677 1.00 94.50 106 PRO A C 1
ATOM 885 O O . PRO A 1 106 ? 7.660 -4.915 11.524 1.00 94.50 106 PRO A O 1
ATOM 888 N N . ALA A 1 107 ? 7.017 -4.980 9.383 1.00 90.38 107 ALA A N 1
ATOM 889 C CA . ALA A 1 107 ? 8.227 -4.343 8.861 1.00 90.38 107 ALA A CA 1
ATOM 890 C C . ALA A 1 107 ? 8.228 -2.837 9.156 1.00 90.38 107 ALA A C 1
ATOM 892 O O . ALA A 1 107 ? 7.283 -2.125 8.815 1.00 90.38 107 ALA A O 1
ATOM 893 N N . GLY A 1 108 ? 9.310 -2.332 9.757 1.00 76.06 108 GLY A N 1
ATOM 894 C CA . GLY A 1 108 ? 9.428 -0.904 10.078 1.00 76.06 108 GLY A CA 1
ATOM 895 C C . GLY A 1 108 ? 8.387 -0.421 11.094 1.00 76.06 108 GLY A C 1
ATOM 896 O O . GLY A 1 108 ? 8.006 0.748 11.071 1.00 76.06 108 GLY A O 1
ATOM 897 N N . SER A 1 109 ? 7.902 -1.316 11.963 1.00 65.50 109 SER A N 1
ATOM 898 C CA . SER A 1 109 ? 6.857 -0.991 12.933 1.00 65.50 109 SER A CA 1
ATOM 899 C C . SER A 1 109 ? 7.283 0.154 13.859 1.00 65.50 109 SER A C 1
ATOM 901 O O . SER A 1 109 ? 8.365 0.135 14.450 1.00 65.50 109 SER A O 1
ATOM 903 N N . HIS A 1 110 ? 6.375 1.103 14.071 1.00 65.56 110 HIS A N 1
ATOM 904 C CA . HIS A 1 110 ? 6.463 2.085 15.155 1.00 65.56 110 HIS A CA 1
ATOM 905 C C . HIS A 1 110 ? 5.810 1.566 16.453 1.00 65.56 110 HIS A C 1
ATOM 907 O O . HIS A 1 110 ? 5.470 2.344 17.348 1.00 65.56 110 HIS A O 1
ATOM 913 N N . GLY A 1 111 ? 5.589 0.249 16.557 1.00 70.38 111 GLY A N 1
ATOM 914 C CA . GLY A 1 111 ? 4.774 -0.358 17.603 1.00 70.38 111 GLY A CA 1
ATOM 915 C C . GLY A 1 111 ? 3.363 0.234 17.622 1.00 70.38 111 GLY A C 1
ATOM 916 O O . GLY A 1 111 ? 2.766 0.505 16.582 1.00 70.38 111 GLY A O 1
ATOM 917 N N . VAL A 1 112 ? 2.845 0.505 18.821 1.00 61.50 112 VAL A N 1
ATOM 918 C CA . VAL A 1 112 ? 1.510 1.103 19.019 1.00 61.50 112 VAL A CA 1
ATOM 919 C C . VAL A 1 112 ? 1.370 2.530 18.469 1.00 61.50 112 VAL A C 1
ATOM 921 O O . VAL A 1 112 ? 0.255 3.038 18.384 1.00 61.50 112 VAL A O 1
ATOM 924 N N . TRP A 1 113 ? 2.474 3.178 18.084 1.00 73.62 113 TRP A N 1
ATOM 925 C CA . TRP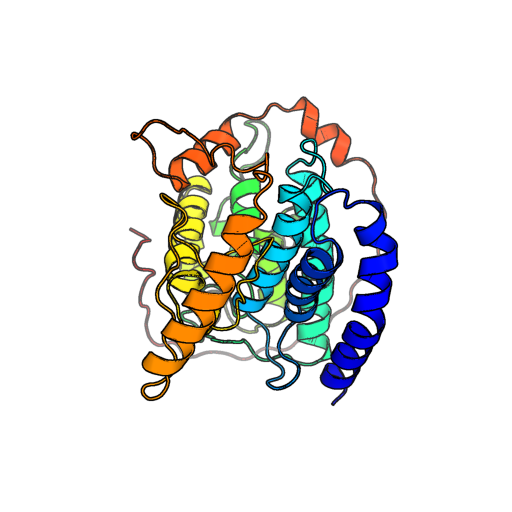 A 1 113 ? 2.482 4.537 17.533 1.00 73.62 113 TRP A CA 1
ATOM 926 C C . TRP A 1 113 ? 2.347 4.575 16.007 1.00 73.62 113 TRP A C 1
ATOM 928 O O . TRP A 1 113 ? 2.231 5.655 15.428 1.00 73.62 113 TRP A O 1
ATOM 938 N N . GLY A 1 114 ? 2.360 3.412 15.352 1.00 81.31 114 GLY A N 1
ATOM 939 C CA . GLY A 1 114 ? 2.011 3.286 13.941 1.00 81.31 114 GLY A CA 1
ATOM 940 C C . GLY A 1 114 ? 0.503 3.413 13.717 1.00 81.31 114 GLY A C 1
ATOM 941 O O . GLY A 1 114 ? -0.301 3.218 14.629 1.00 81.31 114 GLY A O 1
ATOM 942 N N . LEU A 1 115 ? 0.108 3.730 12.481 1.00 91.38 115 LEU A N 1
ATOM 943 C CA . LEU A 1 115 ? -1.302 3.678 12.084 1.00 91.38 115 LEU A CA 1
ATOM 944 C C . LEU A 1 115 ? -1.847 2.245 12.206 1.00 91.38 115 LEU A C 1
ATOM 946 O O . LEU A 1 115 ? -2.905 2.017 12.780 1.00 91.38 115 LEU A O 1
ATOM 950 N N . ASP A 1 116 ? -1.094 1.297 11.664 1.00 94.50 116 ASP A N 1
ATOM 951 C CA . ASP A 1 116 ? -1.370 -0.132 11.575 1.00 94.50 116 ASP A CA 1
ATOM 952 C C . ASP A 1 116 ? -0.016 -0.848 11.504 1.00 94.50 116 ASP A C 1
ATOM 954 O O . ASP A 1 116 ? 0.998 -0.229 11.171 1.00 94.50 116 ASP A O 1
ATOM 958 N N . ASP A 1 117 ? 0.005 -2.139 11.811 1.00 93.88 117 ASP A N 1
ATOM 959 C CA . ASP A 1 117 ? 1.232 -2.935 11.766 1.00 93.88 117 ASP A CA 1
ATOM 960 C C . ASP A 1 117 ? 1.757 -3.109 10.328 1.00 93.88 117 ASP A C 1
ATOM 962 O O . ASP A 1 117 ? 2.961 -3.204 10.111 1.00 93.88 117 ASP A O 1
ATOM 966 N N . HIS A 1 118 ? 0.861 -3.156 9.339 1.00 95.62 118 HIS A N 1
ATOM 967 C CA . HIS A 1 118 ? 1.167 -3.632 7.991 1.00 95.62 118 HIS A CA 1
ATOM 968 C C . HIS A 1 118 ? 0.720 -2.674 6.877 1.00 95.62 118 HIS A C 1
ATOM 970 O O . HIS A 1 118 ? 1.379 -2.608 5.838 1.00 95.62 118 HIS A O 1
ATOM 976 N N . PHE A 1 119 ? -0.405 -1.967 7.043 1.00 97.19 119 PHE A N 1
ATOM 977 C CA . PHE A 1 119 ? -1.096 -1.298 5.929 1.00 97.19 119 PHE A CA 1
ATOM 978 C C . PHE A 1 119 ? -1.335 0.198 6.149 1.00 97.19 119 PHE A C 1
ATOM 980 O O . PHE A 1 119 ? -1.677 0.639 7.239 1.00 97.19 119 PHE A O 1
ATOM 987 N N . HIS A 1 120 ? -1.283 0.987 5.077 1.00 97.69 120 HIS A N 1
ATOM 988 C CA . HIS A 1 120 ? -1.688 2.396 5.093 1.00 97.69 120 HIS A CA 1
ATOM 989 C C . HIS A 1 120 ? -2.640 2.733 3.945 1.00 97.69 120 HIS A C 1
ATOM 991 O O . HIS A 1 120 ? -3.652 3.406 4.164 1.00 97.69 120 HIS A O 1
ATOM 997 N N . ILE A 1 121 ? -2.370 2.245 2.730 1.00 98.00 121 ILE A N 1
ATOM 998 C CA . ILE A 1 121 ? -3.176 2.556 1.535 1.00 98.00 121 ILE A CA 1
ATOM 999 C C . ILE A 1 121 ? -4.633 2.120 1.727 1.00 98.00 121 ILE A C 1
ATOM 1001 O O . ILE A 1 121 ? -5.548 2.842 1.326 1.00 98.00 121 ILE A O 1
ATOM 1005 N N . ILE A 1 122 ? -4.871 1.009 2.428 1.00 98.19 122 ILE A N 1
ATOM 1006 C CA . ILE A 1 122 ? -6.221 0.499 2.705 1.00 98.19 122 ILE A CA 1
ATOM 1007 C C . ILE A 1 122 ? -7.108 1.534 3.424 1.00 98.19 122 ILE A C 1
ATOM 1009 O O . ILE A 1 122 ? -8.302 1.649 3.134 1.00 98.19 122 ILE A O 1
ATOM 1013 N N . TYR A 1 123 ? -6.521 2.354 4.303 1.00 98.19 123 TYR A N 1
ATOM 1014 C CA . TYR A 1 123 ? -7.220 3.417 5.028 1.00 98.19 123 TYR A CA 1
ATOM 1015 C C . TYR A 1 123 ? -7.474 4.647 4.150 1.00 98.19 123 TYR A C 1
ATOM 1017 O O . TYR A 1 123 ? -8.510 5.305 4.292 1.00 98.19 123 TYR A O 1
ATOM 1025 N N . ILE A 1 124 ? -6.576 4.947 3.206 1.00 97.56 124 ILE A N 1
ATOM 1026 C CA . ILE A 1 124 ? -6.789 5.992 2.191 1.00 97.56 124 ILE A CA 1
ATOM 1027 C C . ILE A 1 124 ? -7.967 5.596 1.296 1.00 97.56 124 ILE A C 1
ATOM 1029 O O . ILE A 1 124 ? -8.932 6.350 1.186 1.00 97.56 124 ILE A O 1
ATOM 1033 N N . LEU A 1 125 ? -7.934 4.390 0.721 1.00 96.44 125 LEU A N 1
ATOM 1034 C CA . LEU A 1 125 ? -9.002 3.888 -0.149 1.00 96.44 125 LEU A CA 1
ATOM 1035 C C . LEU A 1 125 ? -10.338 3.828 0.598 1.00 96.44 125 LEU A C 1
ATOM 1037 O O . LEU A 1 125 ? -11.349 4.342 0.126 1.00 96.44 125 LEU A O 1
ATOM 1041 N N . GLY A 1 126 ? -10.332 3.280 1.811 1.00 96.19 126 GLY A N 1
ATOM 1042 C CA . GLY A 1 126 ? -11.534 3.128 2.618 1.00 96.19 126 GLY A CA 1
ATOM 1043 C C . GLY A 1 126 ? -12.173 4.440 3.070 1.00 96.19 126 GLY A C 1
ATOM 1044 O O . GLY A 1 126 ? -13.398 4.558 3.066 1.00 96.19 126 GLY A O 1
ATOM 1045 N N . SER A 1 127 ? -11.365 5.444 3.425 1.00 95.44 127 SER A N 1
ATOM 1046 C CA . SER A 1 127 ? -11.883 6.780 3.753 1.00 95.44 127 SER A CA 1
ATOM 1047 C C . SER A 1 127 ? -12.370 7.531 2.510 1.00 95.44 127 SER A C 1
ATOM 1049 O O . SER A 1 127 ? -13.347 8.273 2.600 1.0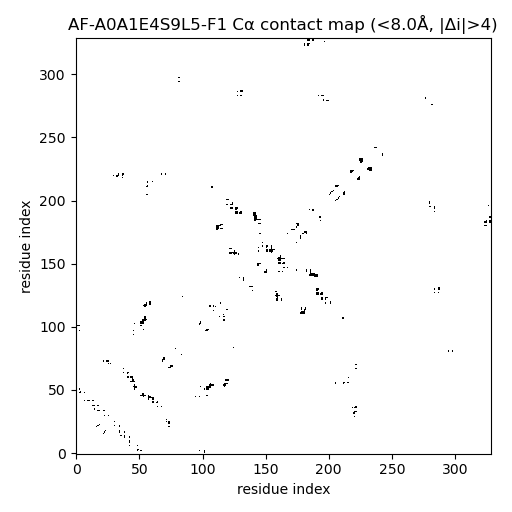0 95.44 127 SER A O 1
ATOM 1051 N N . SER A 1 128 ? -11.758 7.288 1.344 1.00 94.38 128 SER A N 1
ATOM 1052 C CA . SER A 1 128 ? -12.223 7.807 0.052 1.00 94.38 128 SER A CA 1
ATOM 1053 C C . SER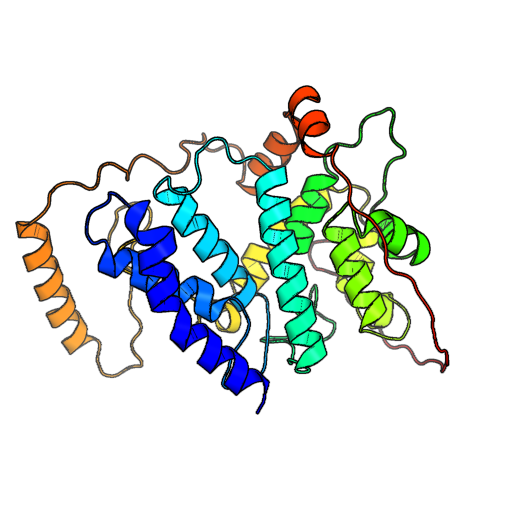 A 1 128 ? -13.600 7.255 -0.336 1.00 94.38 128 SER A C 1
ATOM 1055 O O . SER A 1 128 ? -14.481 8.030 -0.708 1.00 94.38 128 SER A O 1
ATOM 1057 N N . GLN A 1 129 ? -13.838 5.951 -0.138 1.00 92.56 129 GLN A N 1
ATOM 1058 C CA . GLN A 1 129 ? -15.147 5.320 -0.370 1.00 92.56 129 GLN A CA 1
ATOM 1059 C C . GLN A 1 129 ? -16.289 5.978 0.430 1.00 92.56 129 GLN A C 1
ATOM 1061 O O . GLN A 1 129 ? -17.435 5.935 -0.001 1.00 92.56 129 GLN A O 1
ATOM 1066 N N . LEU A 1 130 ? -15.993 6.590 1.584 1.00 91.88 130 LEU A N 1
ATOM 1067 C CA . LEU A 1 130 ? -16.990 7.178 2.492 1.00 91.88 130 LEU A CA 1
ATOM 1068 C C . LEU A 1 130 ? -17.135 8.700 2.337 1.00 91.88 130 LEU A C 1
ATOM 1070 O O . LEU A 1 130 ? -17.818 9.333 3.143 1.00 91.88 130 LEU A O 1
ATOM 1074 N N . LEU A 1 131 ? -16.510 9.305 1.317 1.00 87.75 131 LEU A N 1
ATOM 1075 C CA . LEU A 1 131 ? -16.695 10.729 1.012 1.00 87.75 131 LEU A CA 1
ATOM 1076 C C . LEU A 1 131 ? -18.107 11.044 0.523 1.00 87.75 131 LEU A C 1
ATOM 1078 O O . LEU A 1 131 ? -18.620 12.127 0.805 1.00 87.75 131 LEU A O 1
ATOM 1082 N N . LYS A 1 132 ? -18.727 10.110 -0.200 1.00 69.12 132 LYS A N 1
ATOM 1083 C CA . LYS A 1 132 ? -20.105 10.234 -0.656 1.00 69.12 132 LYS A CA 1
ATOM 1084 C C . LYS A 1 132 ? -21.011 9.407 0.226 1.00 69.12 132 LYS A C 1
ATOM 1086 O O . LYS A 1 132 ? -21.043 8.185 0.140 1.00 69.12 132 LYS A O 1
ATOM 1091 N N . GLN A 1 133 ? -21.750 10.100 1.070 1.00 60.56 133 GLN A N 1
ATOM 1092 C CA . GLN A 1 133 ? -22.916 9.535 1.722 1.00 60.56 133 GLN A CA 1
ATOM 1093 C C . GLN A 1 133 ? -24.108 10.156 1.023 1.00 60.56 133 GLN A C 1
ATOM 1095 O O . GLN A 1 133 ? -24.278 11.376 1.064 1.00 60.56 133 GLN A O 1
ATOM 1100 N N . ASP A 1 134 ? -24.874 9.334 0.311 1.00 51.56 134 ASP A N 1
ATOM 1101 C CA . ASP A 1 134 ? -26.150 9.781 -0.224 1.00 51.56 134 ASP A CA 1
ATOM 1102 C C . ASP A 1 134 ? -27.018 10.240 0.958 1.00 51.56 134 ASP A C 1
ATOM 1104 O O . ASP A 1 134 ? -27.013 9.612 2.023 1.00 51.56 134 ASP A O 1
ATOM 1108 N N . LYS A 1 135 ? -27.764 11.333 0.779 1.00 51.44 135 LYS A N 1
ATOM 1109 C CA . LYS A 1 135 ? -28.696 11.871 1.779 1.00 51.44 135 LYS A CA 1
ATOM 1110 C C . LYS A 1 135 ? -29.736 10.830 2.215 1.00 51.44 135 LYS A C 1
ATOM 1112 O O . LYS A 1 135 ? -30.332 10.990 3.275 1.00 51.44 135 LYS A O 1
ATOM 1117 N N . THR A 1 136 ? -29.953 9.791 1.407 1.00 49.88 136 THR A N 1
ATOM 1118 C CA . THR A 1 136 ? -30.875 8.678 1.673 1.00 49.88 136 THR A CA 1
ATOM 1119 C C . THR A 1 136 ? -30.259 7.551 2.517 1.00 49.88 136 THR A C 1
ATOM 1121 O O . THR A 1 136 ? -30.988 6.755 3.108 1.00 49.88 136 THR A O 1
ATOM 1124 N N . THR A 1 137 ? -28.927 7.480 2.610 1.00 57.91 137 THR A N 1
ATOM 1125 C CA . THR A 1 137 ? -28.210 6.412 3.320 1.00 57.91 137 THR A CA 1
ATOM 1126 C C . THR A 1 137 ? -27.833 6.838 4.734 1.00 57.91 137 THR A C 1
ATOM 1128 O O . THR A 1 137 ? -27.365 7.953 4.965 1.00 57.91 137 THR A O 1
ATOM 1131 N N . THR A 1 138 ? -28.008 5.940 5.710 1.00 64.62 138 THR A N 1
ATOM 1132 C CA . THR A 1 138 ? -27.544 6.172 7.083 1.00 64.62 138 THR A CA 1
ATOM 1133 C C . THR A 1 138 ? -26.049 6.481 7.072 1.00 64.62 138 THR A C 1
ATOM 1135 O O . THR A 1 138 ? -25.233 5.640 6.697 1.00 64.62 138 THR A O 1
ATOM 1138 N N . SER A 1 139 ? -25.693 7.692 7.505 1.00 78.12 139 SER A N 1
ATOM 1139 C CA . SER A 1 139 ? -24.308 8.154 7.575 1.00 78.12 139 SER A CA 1
ATOM 1140 C C . SER A 1 139 ? -23.463 7.205 8.431 1.00 78.12 139 SER A C 1
ATOM 1142 O O . SER A 1 139 ? -23.637 7.096 9.646 1.00 78.12 139 SER A O 1
ATOM 1144 N N . VAL A 1 140 ? -22.522 6.510 7.793 1.00 89.31 140 VAL A N 1
ATOM 1145 C CA . VAL A 1 140 ? -21.483 5.736 8.475 1.00 89.31 140 VAL A CA 1
ATOM 1146 C C . VAL A 1 140 ? -20.528 6.727 9.128 1.00 89.31 140 VAL A C 1
ATOM 1148 O O . VAL A 1 140 ? -19.863 7.489 8.433 1.00 89.31 140 VAL A O 1
ATOM 1151 N N . LEU A 1 141 ? -20.457 6.752 10.455 1.00 92.12 141 LEU A N 1
ATOM 1152 C CA . LEU A 1 141 ? -19.616 7.696 11.190 1.00 92.12 141 LEU A CA 1
ATOM 1153 C C . LEU A 1 141 ? -18.243 7.086 11.512 1.00 92.12 141 LEU A C 1
ATOM 1155 O O . LEU A 1 141 ? -18.181 5.904 11.852 1.00 92.12 141 LEU A O 1
ATOM 1159 N N . PRO A 1 142 ? -17.153 7.878 11.526 1.00 94.31 142 PRO A N 1
ATOM 1160 C CA . PRO A 1 142 ? -15.821 7.384 11.892 1.00 94.31 142 PRO A CA 1
ATOM 1161 C C . PRO A 1 142 ? -15.753 6.678 13.248 1.00 94.31 142 PRO A C 1
ATOM 1163 O O . PRO A 1 142 ? -15.125 5.633 13.367 1.00 94.31 142 PRO A O 1
ATOM 1166 N N . LYS A 1 143 ? -16.491 7.165 14.254 1.00 95.00 143 LYS A N 1
ATOM 1167 C CA . LYS A 1 143 ? -16.560 6.543 15.590 1.00 95.00 143 LYS A CA 1
ATOM 1168 C C . LYS A 1 143 ? -17.061 5.092 15.588 1.00 95.00 143 LYS A C 1
ATOM 1170 O O . LYS A 1 143 ? -16.881 4.391 16.582 1.00 95.00 143 LYS A O 1
ATOM 1175 N N . TYR A 1 144 ? -17.711 4.640 14.512 1.00 95.19 144 TYR A N 1
ATOM 1176 C CA . TYR A 1 144 ? -18.220 3.273 14.398 1.00 95.19 144 TYR A CA 1
ATOM 1177 C C . TYR A 1 144 ? -17.117 2.220 14.320 1.00 95.19 144 TYR A C 1
ATOM 1179 O O . TYR A 1 144 ? -17.401 1.060 14.602 1.00 95.19 144 TYR A O 1
ATOM 1187 N N . VAL A 1 145 ? -15.866 2.604 14.043 1.00 95.06 145 VAL A N 1
ATOM 1188 C CA . VAL A 1 145 ? -14.725 1.675 14.116 1.00 95.06 145 VAL A CA 1
ATOM 1189 C C . VAL A 1 145 ? -14.541 1.071 15.512 1.00 95.06 145 VAL A C 1
ATOM 1191 O O . VAL A 1 145 ? -14.006 -0.022 15.622 1.00 95.06 145 VAL A O 1
ATOM 1194 N N . ASN A 1 146 ? -15.051 1.728 16.563 1.00 94.56 146 ASN A N 1
ATOM 1195 C CA . ASN A 1 146 ? -15.010 1.230 17.941 1.00 94.56 146 ASN A CA 1
ATOM 1196 C C . ASN A 1 146 ? -16.098 0.184 18.247 1.00 94.56 146 ASN A C 1
ATOM 1198 O O . ASN A 1 146 ? -16.078 -0.439 19.308 1.00 94.56 146 ASN A O 1
ATOM 1202 N N . ASN A 1 147 ? -17.075 -0.004 17.352 1.00 95.50 147 ASN A N 1
ATOM 1203 C CA . ASN A 1 147 ? -18.126 -1.005 17.501 1.00 95.50 147 ASN A CA 1
ATOM 1204 C C . ASN A 1 147 ? -17.835 -2.200 16.594 1.00 95.50 147 ASN A C 1
ATOM 1206 O O . ASN A 1 147 ? -18.098 -2.174 15.394 1.00 95.50 147 ASN A O 1
ATOM 1210 N N . ARG A 1 148 ? -17.358 -3.289 17.199 1.00 95.81 148 ARG A N 1
ATOM 1211 C CA . ARG A 1 148 ? -16.959 -4.508 16.490 1.00 95.81 148 ARG A CA 1
ATOM 1212 C C . ARG A 1 148 ? -18.059 -5.094 15.591 1.00 95.81 148 ARG A C 1
ATOM 1214 O O . ARG A 1 148 ? -17.748 -5.599 14.518 1.00 95.81 148 ARG A O 1
ATOM 1221 N N . SER A 1 149 ? -19.328 -5.013 15.999 1.00 95.69 149 SER A N 1
ATOM 1222 C CA . SER A 1 149 ? -20.455 -5.524 15.203 1.00 95.69 149 SER A CA 1
ATOM 1223 C C . SER A 1 149 ? -20.644 -4.710 13.921 1.00 95.69 149 SER A C 1
ATOM 1225 O O . SER A 1 149 ? -20.695 -5.269 12.826 1.00 95.69 149 SER A O 1
ATOM 1227 N N . ILE A 1 150 ? -20.635 -3.377 14.049 1.00 95.56 150 ILE A N 1
ATOM 1228 C CA . ILE A 1 150 ? -20.720 -2.463 12.903 1.00 95.56 150 ILE A CA 1
ATOM 1229 C C . ILE A 1 150 ? -19.501 -2.639 11.993 1.00 95.56 150 ILE A C 1
ATOM 1231 O O . ILE A 1 150 ? -19.638 -2.688 10.773 1.00 95.56 150 ILE A O 1
ATOM 1235 N N . VAL A 1 151 ? -18.309 -2.798 12.572 1.00 97.12 151 VAL A N 1
ATOM 1236 C CA . VAL A 1 151 ? -17.097 -3.048 11.791 1.00 97.12 151 VAL A CA 1
ATOM 1237 C C . VAL A 1 151 ? -17.237 -4.288 10.919 1.00 97.12 151 VAL A C 1
ATOM 1239 O O . VAL A 1 151 ? -16.984 -4.207 9.719 1.00 97.12 151 VAL A O 1
ATOM 1242 N N . TYR A 1 152 ? -17.683 -5.415 11.477 1.00 95.44 152 TYR A N 1
ATOM 1243 C CA . TYR A 1 152 ? -17.877 -6.623 10.677 1.00 95.44 152 TYR A CA 1
ATOM 1244 C C . TYR A 1 152 ? -18.963 -6.452 9.611 1.00 95.44 152 TYR A C 1
ATOM 1246 O O . TYR A 1 152 ? -18.766 -6.928 8.495 1.00 95.44 152 TYR A O 1
ATOM 1254 N N . GLN A 1 153 ? -20.040 -5.716 9.901 1.00 94.94 153 GLN A N 1
ATOM 1255 C CA . GLN A 1 153 ? -21.091 -5.409 8.927 1.00 94.94 153 GLN A CA 1
ATOM 1256 C C . GLN A 1 153 ? -20.557 -4.664 7.690 1.00 94.94 153 GLN A C 1
ATOM 1258 O O . GLN A 1 153 ? -20.930 -5.009 6.572 1.00 94.94 153 GLN A O 1
ATOM 1263 N N . TYR A 1 154 ? -19.678 -3.672 7.868 1.00 94.94 154 TYR A N 1
ATOM 1264 C CA . TYR A 1 154 ? -19.118 -2.883 6.758 1.00 94.94 154 TYR A CA 1
ATOM 1265 C C . TYR A 1 154 ? -17.813 -3.450 6.184 1.00 94.94 154 TYR A C 1
ATOM 1267 O O . TYR A 1 154 ? -17.333 -2.983 5.151 1.00 94.94 154 TYR A O 1
ATOM 1275 N N . SER A 1 155 ? -17.226 -4.466 6.821 1.00 94.75 155 SER A N 1
ATOM 1276 C CA . SER A 1 155 ? -15.918 -5.008 6.434 1.00 94.75 155 SER A CA 1
ATOM 1277 C C . SER A 1 155 ? -15.869 -5.614 5.030 1.00 94.75 155 SER A C 1
ATOM 1279 O O . SER A 1 155 ? -14.788 -5.720 4.458 1.00 94.75 155 SER A O 1
ATOM 1281 N N . THR A 1 156 ? -17.004 -6.009 4.453 1.00 92.38 156 THR A N 1
ATOM 1282 C CA . THR A 1 156 ? -17.068 -6.569 3.094 1.00 92.38 156 THR A CA 1
ATOM 1283 C C . THR A 1 156 ? -17.290 -5.511 2.015 1.00 92.38 156 THR A C 1
ATOM 1285 O O . THR A 1 156 ? -17.067 -5.796 0.843 1.00 92.38 156 THR A O 1
ATOM 1288 N N . THR A 1 157 ? -17.713 -4.300 2.386 1.00 91.50 157 THR A N 1
ATOM 1289 C CA . THR A 1 157 ? -18.093 -3.233 1.445 1.00 91.50 157 THR A CA 1
ATOM 1290 C C . THR A 1 157 ? -17.201 -1.997 1.539 1.00 91.50 157 THR A C 1
ATOM 1292 O O . THR A 1 157 ? -17.194 -1.175 0.625 1.00 91.50 157 THR A O 1
ATOM 1295 N N . ASN A 1 158 ? -16.406 -1.863 2.603 1.00 95.75 158 ASN A N 1
ATOM 1296 C CA . ASN A 1 158 ? -15.499 -0.739 2.796 1.00 95.75 158 ASN A CA 1
ATOM 1297 C C . ASN A 1 158 ? -14.110 -1.181 3.280 1.00 95.75 158 ASN A C 1
ATOM 1299 O O . ASN A 1 158 ? -13.985 -1.861 4.296 1.00 95.75 158 ASN A O 1
ATOM 1303 N N . MET A 1 159 ? -13.060 -0.720 2.595 1.00 97.12 159 MET A N 1
ATOM 1304 C 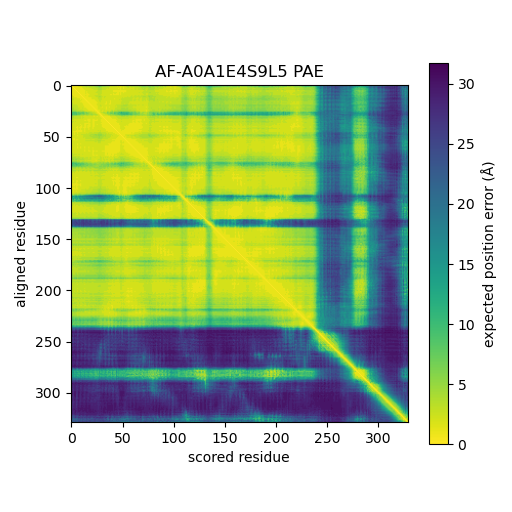CA . MET A 1 159 ? -11.664 -1.068 2.877 1.00 97.12 159 MET A CA 1
ATOM 1305 C C . MET A 1 159 ? -11.192 -0.604 4.264 1.00 97.12 159 MET A C 1
ATOM 1307 O O . MET A 1 159 ? -10.436 -1.316 4.918 1.00 97.12 159 MET A O 1
ATOM 1311 N N . TYR A 1 160 ? -11.680 0.535 4.768 1.00 97.69 160 TYR A N 1
ATOM 1312 C CA . TYR A 1 160 ? -11.306 1.034 6.095 1.00 97.69 160 TYR A CA 1
ATOM 1313 C C . TYR A 1 160 ? -11.809 0.058 7.157 1.00 97.69 160 TYR A C 1
ATOM 1315 O O . TYR A 1 160 ? -11.042 -0.452 7.968 1.00 97.69 160 TYR A O 1
ATOM 1323 N N . PHE A 1 161 ? -13.101 -0.269 7.106 1.00 97.56 161 PHE A N 1
ATOM 1324 C CA . PHE A 1 161 ? -13.710 -1.244 8.008 1.00 97.56 161 PHE A CA 1
ATOM 1325 C C . PHE A 1 161 ? -13.151 -2.657 7.803 1.00 97.56 161 PHE A C 1
ATOM 1327 O O . PHE A 1 161 ? -13.018 -3.402 8.772 1.00 97.56 161 PHE A O 1
ATOM 1334 N N . ASN A 1 162 ? -12.761 -3.016 6.578 1.00 97.62 162 ASN A N 1
ATOM 1335 C CA . ASN A 1 162 ? -12.066 -4.265 6.272 1.00 97.62 162 ASN A CA 1
ATOM 1336 C C . ASN A 1 162 ? -10.725 -4.373 7.019 1.00 97.62 162 ASN A C 1
ATOM 1338 O O . ASN A 1 162 ? -10.437 -5.409 7.620 1.00 97.62 162 ASN A O 1
ATOM 1342 N N . ALA A 1 163 ? -9.938 -3.293 7.039 1.00 97.94 163 ALA A N 1
ATOM 1343 C CA . ALA A 1 163 ? -8.681 -3.219 7.778 1.00 97.94 163 ALA A CA 1
ATOM 1344 C C . ALA A 1 163 ? -8.903 -3.334 9.296 1.00 97.94 163 ALA A C 1
ATOM 1346 O O . ALA A 1 163 ? -8.300 -4.186 9.950 1.00 97.94 163 ALA A O 1
ATOM 1347 N N . ILE A 1 164 ? -9.852 -2.568 9.851 1.00 98.12 164 ILE A N 1
ATOM 1348 C CA . ILE A 1 164 ? -10.188 -2.632 11.286 1.00 98.12 164 ILE A CA 1
ATOM 1349 C C . ILE A 1 164 ? -10.691 -4.029 11.684 1.00 98.12 164 ILE A C 1
ATOM 1351 O O . ILE A 1 164 ? -10.328 -4.549 12.740 1.00 98.12 164 ILE A O 1
ATOM 1355 N N . ALA A 1 165 ? -11.491 -4.682 10.836 1.00 97.88 165 ALA A N 1
ATOM 1356 C CA . ALA A 1 165 ? -11.951 -6.049 11.074 1.00 97.88 165 ALA A CA 1
ATOM 1357 C C . ALA A 1 165 ? -10.784 -7.044 11.157 1.00 97.88 165 ALA A C 1
ATOM 1359 O O . ALA A 1 165 ? -10.824 -7.973 11.972 1.00 97.88 165 ALA A O 1
ATOM 1360 N N . PHE A 1 166 ? -9.740 -6.843 10.344 1.00 97.56 166 PHE A N 1
ATOM 1361 C CA . PHE A 1 166 ? -8.517 -7.631 10.425 1.00 97.56 166 PHE A CA 1
ATOM 1362 C C . PHE A 1 166 ? -7.768 -7.372 11.734 1.00 97.56 166 PHE A C 1
ATOM 1364 O O . PHE A 1 166 ? -7.433 -8.343 12.411 1.00 97.56 166 PHE A O 1
ATOM 1371 N N . ILE A 1 167 ? -7.614 -6.113 12.163 1.00 97.00 167 ILE A N 1
ATOM 1372 C CA . ILE A 1 167 ? -7.039 -5.782 13.479 1.00 97.00 167 ILE A CA 1
ATOM 1373 C C . ILE A 1 167 ? -7.790 -6.515 14.597 1.00 97.00 167 ILE A C 1
ATOM 1375 O O . ILE A 1 167 ? -7.170 -7.217 15.389 1.00 97.00 167 ILE A O 1
ATOM 1379 N N . TYR A 1 168 ? -9.125 -6.440 14.630 1.00 96.88 168 TYR A N 1
ATOM 1380 C CA . TYR A 1 168 ? -9.936 -7.141 15.637 1.00 96.88 168 TYR A CA 1
ATOM 1381 C C . TYR A 1 168 ? -9.852 -8.669 15.576 1.00 96.88 168 TYR A C 1
ATOM 1383 O O . TYR A 1 168 ? -10.299 -9.356 16.503 1.00 96.88 168 TYR A O 1
ATOM 1391 N N . LYS A 1 169 ? -9.363 -9.226 14.467 1.00 94.81 169 LYS A N 1
ATOM 1392 C CA . LYS A 1 169 ? -9.101 -10.658 14.337 1.00 94.81 169 LYS A CA 1
ATOM 1393 C C . LYS A 1 169 ? -7.750 -11.019 14.955 1.00 94.81 169 LYS A C 1
ATOM 1395 O O . LYS A 1 169 ? -7.685 -12.021 15.668 1.00 94.81 169 LYS A O 1
ATOM 1400 N N . VAL A 1 170 ? -6.708 -10.230 14.682 1.00 94.25 170 VAL A N 1
ATOM 1401 C CA . VAL A 1 170 ? -5.320 -10.557 15.055 1.00 94.25 170 VAL A CA 1
ATOM 1402 C C . VAL A 1 170 ? -4.895 -10.010 16.419 1.00 94.25 170 VAL A C 1
ATOM 1404 O O . VAL A 1 170 ? -4.131 -10.672 17.114 1.00 94.25 170 VAL A O 1
ATOM 1407 N N . LYS A 1 171 ? -5.421 -8.858 16.849 1.00 93.75 171 LYS A N 1
ATOM 1408 C CA . LYS A 1 171 ? -5.106 -8.234 18.140 1.00 93.75 171 LYS A CA 1
ATOM 1409 C C . LYS A 1 171 ? -6.179 -8.543 19.183 1.00 93.75 171 LYS A C 1
ATOM 1411 O O . LYS A 1 171 ? -7.357 -8.730 18.870 1.00 93.75 171 LYS A O 1
ATOM 1416 N N . LYS A 1 172 ? -5.749 -8.637 20.441 1.00 92.12 172 LYS A N 1
ATOM 1417 C CA . LYS A 1 172 ? -6.601 -8.833 21.623 1.00 92.12 172 LYS A CA 1
ATOM 1418 C C . LYS A 1 172 ? -6.536 -7.586 22.504 1.00 92.12 172 LYS A C 1
ATOM 1420 O O . LYS A 1 172 ? -5.592 -6.811 22.391 1.00 92.12 172 LYS A O 1
ATOM 1425 N N . GLY A 1 173 ? -7.515 -7.427 23.389 1.00 92.19 173 GLY A N 1
ATOM 1426 C CA . GLY A 1 173 ? -7.632 -6.254 24.260 1.00 92.19 173 GLY A CA 1
ATOM 1427 C C . GLY A 1 173 ? -8.557 -5.184 23.688 1.00 92.19 173 GLY A C 1
ATOM 1428 O O . GLY A 1 173 ? -9.260 -5.416 22.698 1.00 92.19 173 GLY A O 1
ATOM 1429 N N . ALA A 1 174 ? -8.604 -4.031 24.349 1.00 93.06 174 ALA A N 1
ATOM 1430 C CA . ALA A 1 174 ? -9.439 -2.931 23.897 1.00 93.06 174 ALA A CA 1
ATOM 1431 C C . ALA A 1 174 ? -8.782 -2.190 22.723 1.00 93.06 174 ALA A C 1
ATOM 1433 O O . ALA A 1 174 ? -7.565 -2.026 22.670 1.00 93.06 174 ALA A O 1
ATOM 1434 N N . PHE A 1 175 ? -9.600 -1.695 21.788 1.00 93.56 175 PHE A N 1
ATOM 1435 C CA . PHE A 1 175 ? -9.099 -1.085 20.550 1.00 93.56 175 PHE A CA 1
ATOM 1436 C C . PHE A 1 175 ? -8.140 0.090 20.797 1.00 93.56 175 PHE A C 1
ATOM 1438 O O . PHE A 1 175 ? -7.125 0.218 20.118 1.00 93.56 175 PHE A O 1
ATOM 1445 N N . PHE A 1 176 ? -8.427 0.913 21.808 1.00 93.56 176 PHE A N 1
ATOM 1446 C CA . PHE A 1 176 ? -7.592 2.056 22.176 1.00 93.56 176 PHE A CA 1
ATOM 1447 C C . PHE A 1 176 ? -6.227 1.661 22.763 1.00 93.56 176 PHE A C 1
ATOM 1449 O O . PHE A 1 176 ? -5.315 2.478 22.740 1.00 93.56 176 PHE A O 1
ATOM 1456 N N . GLU A 1 177 ? -6.068 0.437 23.278 1.00 92.50 177 GLU A N 1
ATOM 1457 C CA . GLU A 1 177 ? -4.809 -0.034 23.875 1.00 92.50 177 GLU A CA 1
ATOM 1458 C C . GLU A 1 177 ? -3.823 -0.476 22.793 1.00 92.50 177 GLU A C 1
ATOM 1460 O O . GLU A 1 177 ? -2.641 -0.148 22.843 1.00 92.50 177 GLU A O 1
ATOM 1465 N N . HIS A 1 178 ? -4.312 -1.209 21.792 1.00 92.69 178 HIS A N 1
ATOM 1466 C CA . HIS A 1 178 ? -3.460 -1.817 20.769 1.00 92.69 178 HIS A CA 1
ATOM 1467 C C . HIS A 1 178 ? -3.428 -1.041 19.440 1.00 92.69 178 HIS A C 1
ATOM 1469 O O . HIS A 1 178 ? -2.623 -1.359 18.560 1.00 92.69 178 HIS A O 1
ATOM 1475 N N . SER A 1 179 ? -4.330 -0.069 19.268 1.00 94.75 179 SER A N 1
ATOM 1476 C CA . SER A 1 179 ? -4.464 0.779 18.076 1.00 94.75 179 SER A CA 1
ATOM 1477 C C . SER A 1 179 ? -4.839 2.232 18.440 1.00 94.75 179 SER A C 1
ATOM 1479 O O . SER A 1 179 ? -5.827 2.762 17.919 1.00 94.75 179 SER A O 1
ATOM 1481 N N . PRO A 1 180 ? -4.069 2.908 19.318 1.00 94.06 180 PRO A N 1
ATOM 1482 C CA . PRO A 1 180 ? -4.411 4.237 19.833 1.00 94.06 180 PRO A CA 1
ATOM 1483 C C . PRO A 1 180 ? -4.505 5.308 18.738 1.00 94.06 180 PRO A C 1
ATOM 1485 O O . PRO A 1 180 ? -5.394 6.151 18.792 1.00 94.06 180 PRO A O 1
ATOM 1488 N N . ILE A 1 181 ? -3.663 5.251 17.698 1.00 93.50 181 ILE A N 1
ATOM 1489 C CA . ILE A 1 181 ? -3.710 6.216 16.586 1.00 93.50 181 ILE A CA 1
ATOM 1490 C C . ILE A 1 181 ? -5.037 6.120 15.823 1.00 93.50 181 ILE A C 1
ATOM 1492 O O . ILE A 1 181 ? -5.697 7.131 15.591 1.00 93.50 181 ILE A O 1
ATOM 1496 N N . LEU A 1 182 ? -5.475 4.909 15.468 1.00 95.25 182 LEU A N 1
ATOM 1497 C CA . LEU A 1 182 ? -6.770 4.701 14.810 1.00 95.25 182 LEU A CA 1
ATOM 1498 C C . LEU A 1 182 ? -7.942 5.066 15.730 1.00 95.25 182 LEU A C 1
ATOM 1500 O O . LEU A 1 182 ? -8.942 5.615 15.260 1.00 95.25 182 LEU A O 1
ATOM 1504 N N . TYR A 1 183 ? -7.818 4.800 17.033 1.00 94.88 183 TYR A N 1
ATOM 1505 C CA . TYR A 1 183 ? -8.808 5.214 18.024 1.00 94.88 183 TYR A CA 1
ATOM 1506 C C . TYR A 1 183 ? -8.944 6.741 18.079 1.00 94.88 183 TYR A C 1
ATOM 1508 O O . TYR A 1 183 ? -10.058 7.257 17.978 1.00 94.88 183 TYR A O 1
ATOM 1516 N N . ASP A 1 184 ? -7.835 7.476 18.132 1.00 94.06 184 ASP A N 1
ATOM 1517 C CA . ASP A 1 184 ? -7.835 8.940 18.098 1.00 94.06 184 ASP A CA 1
ATOM 1518 C C . ASP A 1 184 ? -8.454 9.474 16.802 1.00 94.06 184 ASP A C 1
ATOM 1520 O O . ASP A 1 184 ? -9.304 10.367 16.831 1.00 94.06 184 ASP A O 1
ATOM 1524 N N . ILE A 1 185 ? -8.100 8.890 15.656 1.00 94.25 185 ILE A N 1
ATOM 1525 C CA . ILE A 1 185 ? -8.649 9.269 14.346 1.00 94.25 185 ILE A CA 1
ATOM 1526 C C . ILE A 1 185 ? -10.166 9.049 14.289 1.00 94.25 185 ILE A C 1
ATOM 1528 O O . ILE A 1 185 ? -10.874 9.843 13.666 1.00 94.25 185 ILE A O 1
ATOM 1532 N N . SER A 1 186 ? -10.692 8.037 14.987 1.00 93.44 186 SER A N 1
ATOM 1533 C CA . SER A 1 186 ? -12.135 7.769 15.061 1.00 93.44 186 SER A CA 1
ATOM 1534 C C . SER A 1 186 ? -12.950 8.903 15.699 1.00 93.44 186 SER A C 1
ATOM 1536 O O . SER A 1 186 ? -14.161 8.992 15.479 1.00 93.44 186 SER A O 1
ATOM 1538 N N . SER A 1 187 ? -12.301 9.793 16.460 1.00 92.56 187 SER A N 1
ATOM 1539 C CA . SER A 1 187 ? -12.936 10.975 17.056 1.00 92.56 187 SER A CA 1
ATOM 1540 C C . SER A 1 187 ? -13.203 12.099 16.043 1.00 92.56 187 SER A C 1
ATOM 1542 O O . SER A 1 187 ? -14.014 12.997 16.297 1.00 92.56 187 SER A O 1
ATOM 1544 N N . ILE A 1 188 ? -12.566 12.050 14.868 1.00 91.25 188 ILE A N 1
ATOM 1545 C CA . ILE A 1 188 ? -12.745 13.040 13.807 1.00 91.25 188 ILE A CA 1
ATOM 1546 C C . ILE A 1 188 ? -14.132 12.873 13.187 1.00 91.25 188 ILE A C 1
ATOM 1548 O O . ILE A 1 188 ? -14.547 11.785 12.806 1.00 91.25 188 ILE A O 1
ATOM 1552 N N . LYS A 1 189 ? -14.862 13.985 13.046 1.00 86.56 189 LYS A N 1
ATOM 1553 C CA . LYS A 1 189 ? -16.284 13.961 12.663 1.00 86.56 189 LYS A CA 1
ATOM 1554 C C . LYS A 1 189 ? -16.557 13.580 11.204 1.00 86.56 189 LYS A C 1
ATOM 1556 O O . LYS A 1 189 ? -17.660 13.147 10.899 1.00 86.56 189 LYS A O 1
ATOM 1561 N N . THR A 1 190 ? -15.602 13.782 10.295 1.00 89.94 190 THR A N 1
ATOM 1562 C CA . THR A 1 190 ? -15.846 13.709 8.842 1.00 89.94 190 THR A CA 1
ATOM 1563 C C . THR A 1 190 ? -14.784 12.885 8.121 1.00 89.94 190 THR A C 1
ATOM 1565 O O . THR A 1 190 ? -13.592 13.157 8.292 1.00 89.94 190 THR A O 1
ATOM 1568 N N . TRP A 1 191 ? -15.201 11.990 7.221 1.00 92.94 191 TRP A N 1
ATOM 1569 C CA . TRP A 1 191 ? -14.292 11.180 6.398 1.00 92.94 191 TRP A CA 1
ATOM 1570 C C . TRP A 1 191 ? -13.386 12.007 5.485 1.00 92.94 191 TRP A C 1
ATOM 1572 O O . TRP A 1 191 ? -12.234 11.642 5.300 1.00 92.94 191 TRP A O 1
ATOM 1582 N N . SER A 1 192 ? -13.842 13.169 5.004 1.00 91.50 192 SER A N 1
ATOM 1583 C CA . SER A 1 192 ? -13.005 14.090 4.217 1.00 91.50 192 SER A CA 1
ATOM 1584 C C . SER A 1 192 ? -11.751 14.549 4.974 1.00 91.50 192 SER A C 1
ATOM 1586 O O . SER A 1 192 ? -10.642 14.486 4.442 1.00 91.50 192 SER A O 1
ATOM 1588 N N . LYS A 1 193 ? -11.897 14.934 6.252 1.00 90.62 193 LYS A N 1
ATOM 1589 C CA . LYS A 1 193 ? -10.753 15.277 7.112 1.00 90.62 193 LYS A CA 1
ATOM 1590 C C . LYS A 1 193 ? -9.846 14.073 7.362 1.00 90.62 193 LYS A C 1
ATOM 1592 O O . LYS A 1 193 ? -8.630 14.236 7.343 1.00 90.62 193 LYS A O 1
ATOM 1597 N N . ILE A 1 194 ? -10.427 12.888 7.563 1.00 94.75 194 ILE A N 1
ATOM 1598 C CA . ILE A 1 194 ? -9.661 11.650 7.751 1.00 94.75 194 ILE A CA 1
ATOM 1599 C C . ILE A 1 194 ? -8.844 11.344 6.498 1.00 94.75 194 ILE A C 1
ATOM 1601 O O . ILE A 1 194 ? -7.638 11.192 6.616 1.00 94.75 194 ILE A O 1
ATOM 1605 N N . LEU A 1 195 ? -9.445 11.352 5.305 1.00 95.81 195 LEU A N 1
ATOM 1606 C CA . LEU A 1 195 ? -8.736 11.129 4.044 1.00 95.81 195 LEU A CA 1
ATOM 1607 C C . LEU A 1 195 ? -7.589 12.129 3.856 1.00 95.81 195 LEU A C 1
ATOM 1609 O O . LEU A 1 195 ? -6.467 11.732 3.543 1.00 95.81 195 LEU A O 1
ATOM 1613 N N . LYS A 1 196 ? -7.841 13.421 4.108 1.00 93.06 196 LYS A N 1
ATOM 1614 C CA . LYS A 1 196 ? -6.797 14.456 4.059 1.00 93.06 196 LYS A CA 1
ATOM 1615 C C . LYS A 1 196 ? -5.632 14.127 4.994 1.00 93.06 196 LYS A C 1
ATOM 1617 O O . LYS A 1 196 ? -4.474 14.253 4.599 1.00 93.06 196 LYS A O 1
ATOM 1622 N N . GLY A 1 197 ? -5.947 13.725 6.226 1.00 93.44 197 GLY A N 1
ATOM 1623 C CA . GLY A 1 197 ? -4.975 13.297 7.229 1.00 93.44 197 GLY A CA 1
ATOM 1624 C C . GLY A 1 197 ? -4.196 12.060 6.788 1.00 93.44 197 GLY A C 1
ATOM 1625 O O . GLY A 1 197 ? -2.972 12.076 6.844 1.00 93.44 197 GLY A O 1
ATOM 1626 N N . MET A 1 198 ? -4.877 11.042 6.255 1.00 95.50 198 MET A N 1
ATOM 1627 C CA . MET A 1 198 ? -4.264 9.800 5.771 1.00 95.50 198 MET A CA 1
ATOM 1628 C C . MET A 1 198 ? -3.275 10.051 4.636 1.00 95.50 198 MET A C 1
ATOM 1630 O O . MET A 1 198 ? -2.181 9.494 4.661 1.00 95.50 198 MET A O 1
ATOM 1634 N N . LEU A 1 199 ? -3.618 10.922 3.683 1.00 95.50 199 LEU A N 1
ATOM 1635 C CA . LEU A 1 199 ? -2.721 11.308 2.590 1.00 95.50 199 LEU A CA 1
ATOM 1636 C C . LEU A 1 199 ? -1.478 12.046 3.106 1.00 95.50 199 LEU A C 1
ATOM 1638 O O . LEU A 1 199 ? -0.362 11.757 2.681 1.00 95.50 199 LEU A O 1
ATOM 1642 N N . LYS A 1 200 ? -1.651 12.986 4.045 1.00 94.12 200 LYS A N 1
ATOM 1643 C CA . LYS A 1 200 ? -0.522 13.692 4.674 1.00 94.12 200 LYS A CA 1
ATOM 1644 C C . LYS A 1 200 ? 0.368 12.745 5.476 1.00 94.12 200 LYS A C 1
ATOM 1646 O O . LYS A 1 200 ? 1.587 12.835 5.387 1.00 94.12 200 LYS A O 1
ATOM 1651 N N . MET A 1 201 ? -0.241 11.837 6.232 1.00 93.38 201 MET A N 1
ATOM 1652 C CA . MET A 1 201 ? 0.476 10.845 7.023 1.00 93.38 201 MET A CA 1
ATOM 1653 C C . MET A 1 201 ? 1.236 9.870 6.121 1.00 93.38 201 MET A C 1
ATOM 1655 O O . MET A 1 201 ? 2.376 9.565 6.424 1.00 93.38 201 MET A O 1
ATOM 1659 N N . TYR A 1 202 ? 0.678 9.456 4.978 1.00 95.56 202 TYR A N 1
ATOM 1660 C CA . TYR A 1 202 ? 1.384 8.606 4.010 1.00 95.56 202 TYR A CA 1
ATOM 1661 C C . TYR A 1 202 ? 2.631 9.297 3.448 1.00 95.56 202 TYR A C 1
ATOM 1663 O O . TYR A 1 202 ? 3.704 8.705 3.370 1.00 95.56 202 TYR A O 1
ATOM 1671 N N . GLN A 1 203 ? 2.520 10.590 3.126 1.00 93.44 203 GLN A N 1
ATOM 1672 C CA . GLN A 1 203 ? 3.667 11.375 2.675 1.00 93.44 203 GLN A CA 1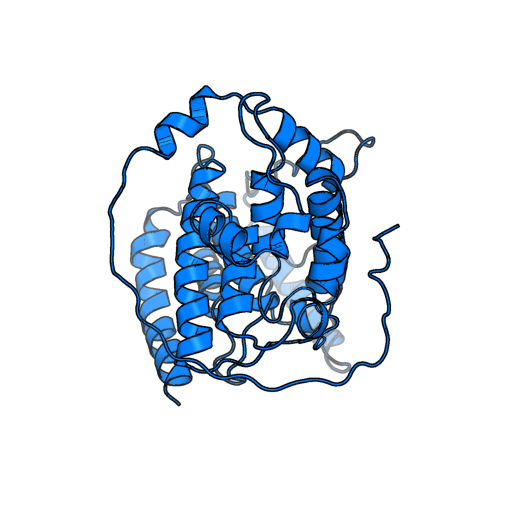
ATOM 1673 C C . GLN A 1 203 ? 4.788 11.424 3.724 1.00 93.44 203 GLN A C 1
ATOM 1675 O O . GLN A 1 203 ? 5.957 11.324 3.364 1.00 93.44 203 GLN A O 1
ATOM 1680 N N . ALA A 1 204 ? 4.448 11.587 5.003 1.00 91.06 204 ALA A N 1
ATOM 1681 C CA . ALA A 1 204 ? 5.432 11.725 6.077 1.00 91.06 204 ALA A CA 1
ATOM 1682 C C . ALA A 1 204 ? 5.998 10.380 6.562 1.00 91.06 204 ALA A C 1
ATOM 1684 O O . ALA A 1 204 ? 7.204 10.253 6.754 1.00 91.06 204 ALA A O 1
ATOM 1685 N N . GLU A 1 205 ? 5.133 9.383 6.749 1.00 90.56 205 GLU A N 1
ATOM 1686 C CA . GLU A 1 205 ? 5.453 8.118 7.420 1.00 90.56 205 GLU A CA 1
ATOM 1687 C C . GLU A 1 205 ? 5.788 6.979 6.449 1.00 90.56 205 GLU A C 1
ATOM 1689 O O . GLU A 1 205 ? 6.371 5.983 6.863 1.00 90.56 205 GLU A O 1
ATOM 1694 N N . VAL A 1 206 ? 5.471 7.118 5.157 1.00 92.19 206 VAL A N 1
ATOM 1695 C CA . VAL A 1 206 ? 5.903 6.170 4.118 1.00 92.19 206 VAL A CA 1
ATOM 1696 C C . VAL A 1 206 ? 6.973 6.826 3.260 1.00 92.19 206 VAL A C 1
ATOM 1698 O O . VAL A 1 206 ? 8.143 6.488 3.398 1.00 92.19 206 VAL A O 1
ATOM 1701 N N . PHE A 1 207 ? 6.624 7.828 2.446 1.00 93.00 207 PHE A N 1
ATOM 1702 C CA . PHE A 1 207 ? 7.598 8.453 1.537 1.00 93.00 207 PHE A CA 1
ATOM 1703 C C . PHE A 1 207 ? 8.728 9.203 2.258 1.00 93.00 207 PHE A C 1
ATOM 1705 O O . PHE A 1 207 ? 9.858 9.221 1.779 1.00 93.00 207 PHE A O 1
ATOM 1712 N N . GLY A 1 208 ? 8.436 9.818 3.406 1.00 90.31 208 GLY A N 1
ATOM 1713 C CA . GLY A 1 208 ? 9.405 10.575 4.201 1.00 90.31 208 GLY A CA 1
ATOM 1714 C C . GLY A 1 208 ? 10.320 9.724 5.086 1.00 90.31 208 GLY A C 1
ATOM 1715 O O . GLY A 1 208 ? 11.193 10.278 5.755 1.00 90.31 208 GLY A O 1
ATOM 1716 N N . LYS A 1 209 ? 10.147 8.396 5.121 1.00 88.94 209 LYS A N 1
ATOM 1717 C CA . LYS A 1 209 ? 10.917 7.502 5.996 1.00 88.94 209 LYS A CA 1
ATOM 1718 C C . LYS A 1 209 ? 11.878 6.647 5.193 1.00 88.94 209 LYS A C 1
ATOM 1720 O O . LYS A 1 209 ? 11.473 5.676 4.559 1.00 88.94 209 LYS A O 1
ATOM 1725 N N . PHE A 1 210 ? 13.171 6.941 5.320 1.00 90.25 210 PHE A N 1
ATOM 1726 C CA . PHE A 1 210 ? 14.230 6.144 4.698 1.00 90.25 210 PHE A CA 1
ATOM 1727 C C . PHE A 1 210 ? 14.094 4.632 4.961 1.00 90.25 210 PHE A C 1
ATOM 1729 O O . PHE A 1 210 ? 14.125 3.886 3.985 1.00 90.25 210 PHE A O 1
ATOM 1736 N N . PRO A 1 211 ? 13.833 4.151 6.199 1.00 89.12 211 PRO A N 1
ATOM 1737 C CA . PRO A 1 211 ? 13.697 2.715 6.441 1.00 89.12 211 PRO A CA 1
ATOM 1738 C C . PRO A 1 211 ? 12.588 2.029 5.631 1.00 89.12 211 PRO A C 1
ATOM 1740 O O . PRO A 1 211 ? 12.673 0.828 5.386 1.00 89.12 211 PRO A O 1
ATOM 1743 N N . VAL A 1 212 ? 11.568 2.786 5.215 1.00 90.25 212 VAL A N 1
ATOM 1744 C CA . VAL A 1 212 ? 10.436 2.296 4.423 1.00 90.25 212 VAL A CA 1
ATOM 1745 C C . VAL A 1 212 ? 10.765 2.326 2.929 1.00 90.25 212 VAL A C 1
ATOM 1747 O O . VAL A 1 212 ? 10.568 1.327 2.240 1.00 90.25 212 VAL A O 1
ATOM 1750 N N . VAL A 1 213 ? 11.294 3.446 2.421 1.00 92.56 213 VAL A N 1
ATOM 1751 C CA . VAL A 1 213 ? 11.539 3.630 0.975 1.00 92.56 213 VAL A CA 1
ATOM 1752 C C . VAL A 1 213 ? 12.890 3.119 0.481 1.00 92.56 213 VAL A C 1
ATOM 1754 O O . VAL A 1 213 ? 13.073 3.021 -0.726 1.00 92.56 213 VAL A O 1
ATOM 1757 N N . GLN A 1 214 ? 13.824 2.739 1.358 1.00 90.56 214 GLN A N 1
ATOM 1758 C CA . GLN A 1 214 ? 15.136 2.194 0.958 1.00 90.56 214 GLN A CA 1
ATOM 1759 C C . GLN A 1 214 ? 15.045 0.933 0.076 1.00 90.56 214 GLN A C 1
ATOM 1761 O O . GLN A 1 214 ? 15.995 0.593 -0.623 1.00 90.56 214 GLN A O 1
ATOM 1766 N N . HIS A 1 215 ? 13.908 0.232 0.104 1.00 90.56 215 HIS A N 1
ATOM 1767 C CA . HIS A 1 215 ? 13.643 -0.953 -0.718 1.00 90.56 215 HIS A CA 1
ATOM 1768 C C . HIS A 1 215 ? 12.794 -0.650 -1.965 1.00 90.56 215 HIS A C 1
ATOM 1770 O O . HIS A 1 215 ? 12.406 -1.565 -2.688 1.00 90.56 215 HIS A O 1
ATOM 1776 N N . PHE A 1 216 ? 12.488 0.622 -2.228 1.00 95.12 216 PHE A N 1
ATOM 1777 C CA . PHE A 1 216 ? 11.846 1.052 -3.463 1.00 95.12 216 PHE A CA 1
ATOM 1778 C C . PHE A 1 216 ? 12.917 1.298 -4.523 1.00 95.12 216 PHE A C 1
ATOM 1780 O O . PHE A 1 216 ? 13.696 2.243 -4.413 1.00 95.12 216 PHE A O 1
ATOM 1787 N N . TYR A 1 217 ? 12.988 0.431 -5.533 1.00 94.19 217 TYR A N 1
ATOM 1788 C CA . TYR A 1 217 ? 14.004 0.556 -6.578 1.00 94.19 217 TYR A CA 1
ATOM 1789 C C . TYR A 1 217 ? 13.501 1.418 -7.729 1.00 94.19 217 TYR A C 1
ATOM 1791 O O . TYR A 1 217 ? 12.312 1.426 -8.056 1.00 94.19 217 TYR A O 1
ATOM 1799 N N . PHE A 1 218 ? 14.440 2.131 -8.339 1.00 94.19 218 PHE A N 1
ATOM 1800 C CA . PHE A 1 218 ? 14.222 3.010 -9.479 1.00 94.19 218 PHE A CA 1
ATOM 1801 C C . PHE A 1 218 ? 14.855 2.364 -10.709 1.00 94.19 218 PHE A C 1
ATOM 1803 O O . PHE A 1 218 ? 16.041 2.029 -10.682 1.00 94.19 218 PHE A O 1
ATOM 1810 N N . GLY A 1 219 ? 14.068 2.158 -11.763 1.00 89.69 219 GLY A N 1
ATOM 1811 C CA . GLY A 1 219 ? 14.551 1.637 -13.038 1.00 89.69 219 GLY A CA 1
ATOM 1812 C C . GLY A 1 219 ? 14.602 2.709 -14.123 1.00 89.69 219 GLY A C 1
ATOM 1813 O O . GLY A 1 219 ? 14.418 3.897 -13.873 1.00 89.69 219 GLY A O 1
ATOM 1814 N N . GLY A 1 220 ? 14.897 2.290 -15.352 1.00 86.38 220 GLY A N 1
ATOM 1815 C CA . GLY A 1 220 ? 15.027 3.203 -16.490 1.00 86.38 220 GLY A CA 1
ATOM 1816 C C . GLY A 1 220 ? 13.711 3.521 -17.202 1.00 86.38 220 GLY A C 1
ATOM 1817 O O . GLY A 1 220 ? 13.690 4.444 -18.013 1.00 86.38 220 GLY A O 1
ATOM 1818 N N . VAL A 1 221 ? 12.634 2.767 -16.942 1.00 86.94 221 VAL A N 1
ATOM 1819 C CA . VAL A 1 221 ? 11.402 2.819 -17.745 1.00 86.94 221 VAL A CA 1
ATOM 1820 C C . VAL A 1 221 ? 10.219 3.371 -16.951 1.00 86.94 221 VAL A C 1
ATOM 1822 O O . VAL A 1 221 ? 9.550 4.295 -17.417 1.00 86.94 221 VAL A O 1
ATOM 1825 N N . LEU A 1 222 ? 9.924 2.828 -15.766 1.00 91.06 222 LEU A N 1
ATOM 1826 C CA . LEU A 1 222 ? 8.705 3.176 -15.023 1.00 91.06 222 LEU A CA 1
ATOM 1827 C C . LEU A 1 222 ? 8.919 4.311 -14.022 1.00 91.06 222 LEU A C 1
ATOM 1829 O O . LEU A 1 222 ? 8.130 5.271 -13.999 1.00 91.06 222 LEU A O 1
ATOM 1833 N N . PHE A 1 223 ? 9.960 4.195 -13.199 1.00 92.88 223 PHE A N 1
ATOM 1834 C CA . PHE A 1 223 ? 10.264 5.133 -12.119 1.00 92.88 223 PHE A CA 1
ATOM 1835 C C . PHE A 1 223 ? 11.738 5.557 -12.171 1.00 92.88 223 PHE A C 1
ATOM 1837 O O . PHE A 1 223 ? 12.541 5.079 -11.371 1.00 92.88 223 PHE A O 1
ATOM 1844 N N . PRO A 1 224 ? 12.105 6.463 -13.097 1.00 92.69 224 PRO A N 1
ATOM 1845 C CA . PRO A 1 224 ? 13.475 6.943 -13.225 1.00 92.69 224 PRO A CA 1
ATOM 1846 C C . PRO A 1 224 ? 13.908 7.799 -12.033 1.00 92.69 224 PRO A C 1
ATOM 1848 O O . PRO A 1 224 ? 13.150 8.635 -11.534 1.00 92.69 224 PRO A O 1
ATOM 1851 N N . TRP A 1 225 ? 15.166 7.628 -11.611 1.00 93.56 225 TRP A N 1
AT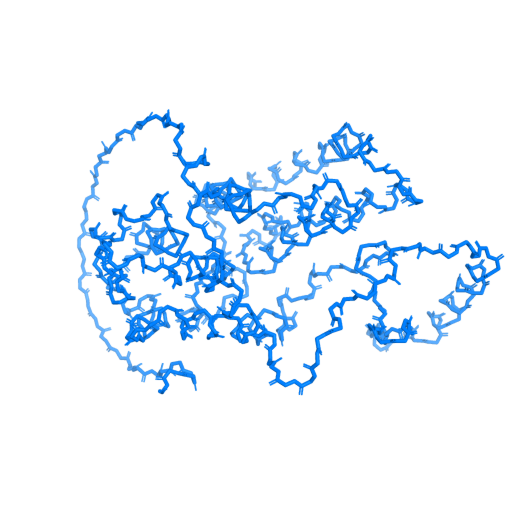OM 1852 C CA . TRP A 1 225 ? 15.819 8.459 -10.592 1.00 93.56 225 TRP A CA 1
ATOM 1853 C C . TRP A 1 225 ? 16.300 9.793 -11.186 1.00 93.56 225 TRP A C 1
ATOM 1855 O O . TRP A 1 225 ? 17.491 10.104 -11.257 1.00 93.56 225 TRP A O 1
ATOM 1865 N N . THR A 1 226 ? 15.340 10.580 -11.662 1.00 94.00 226 THR A N 1
ATOM 1866 C CA . THR A 1 226 ? 15.557 11.870 -12.324 1.00 94.00 226 THR A CA 1
ATOM 1867 C C . THR A 1 226 ? 14.657 12.936 -11.719 1.00 94.00 226 THR A C 1
ATOM 1869 O O . THR A 1 226 ? 13.551 12.658 -11.254 1.00 94.00 226 THR A O 1
ATOM 1872 N N . ASN A 1 227 ? 15.108 14.183 -11.747 1.00 92.12 227 ASN A N 1
ATOM 1873 C CA . ASN A 1 227 ? 14.336 15.330 -11.317 1.00 92.12 227 ASN A CA 1
ATOM 1874 C C . ASN A 1 227 ? 13.085 15.467 -12.194 1.00 92.12 227 ASN A C 1
ATOM 1876 O O . ASN A 1 227 ? 13.155 15.538 -13.419 1.00 92.12 227 ASN A O 1
ATOM 1880 N N . ALA A 1 228 ? 11.921 15.516 -11.549 1.00 88.31 228 ALA A N 1
ATOM 1881 C CA . ALA A 1 228 ? 10.635 15.528 -12.234 1.00 88.31 228 ALA A CA 1
ATOM 1882 C C . ALA A 1 228 ? 10.382 16.789 -13.086 1.00 88.31 228 ALA A C 1
ATOM 1884 O O . ALA A 1 228 ? 9.483 16.768 -13.921 1.00 88.31 228 ALA A O 1
ATOM 1885 N N . LYS A 1 229 ? 11.116 17.891 -12.861 1.00 89.00 229 LYS A N 1
ATOM 1886 C CA . LYS A 1 229 ? 10.922 19.163 -13.579 1.00 89.00 229 LYS A CA 1
ATOM 1887 C C . LYS A 1 229 ? 11.738 19.263 -14.861 1.00 89.00 229 LYS A C 1
ATOM 1889 O O . LYS A 1 229 ? 11.228 19.763 -15.854 1.00 89.00 229 LYS A O 1
ATOM 1894 N N . ASP A 1 230 ? 12.997 18.846 -14.810 1.00 91.25 230 ASP A N 1
ATOM 1895 C CA . ASP A 1 230 ? 13.972 19.063 -15.886 1.00 91.25 230 ASP A CA 1
ATOM 1896 C C . ASP A 1 230 ? 14.574 17.757 -16.432 1.00 91.25 230 ASP A C 1
ATOM 1898 O O . ASP A 1 230 ? 15.340 17.793 -17.389 1.00 91.25 230 ASP A O 1
ATOM 1902 N N . GLY A 1 231 ? 14.228 16.602 -15.854 1.00 88.50 231 GLY A N 1
ATOM 1903 C CA . GLY A 1 231 ? 14.747 15.296 -16.261 1.00 88.50 231 GLY A CA 1
ATOM 1904 C C . GLY A 1 231 ? 16.207 15.054 -15.879 1.00 88.50 231 GLY A C 1
ATOM 1905 O O . GLY A 1 231 ? 16.758 14.012 -16.230 1.00 88.50 231 GLY A O 1
ATOM 1906 N N . SER A 1 232 ? 16.843 15.977 -15.151 1.00 91.81 232 SER A N 1
ATOM 1907 C CA . SER A 1 232 ? 18.245 15.836 -14.759 1.00 91.81 232 SER A CA 1
ATOM 1908 C C . SER A 1 232 ? 18.444 14.657 -13.794 1.00 91.81 232 SER A C 1
ATOM 1910 O O . SER A 1 232 ? 17.571 14.386 -12.963 1.00 91.81 232 SER A O 1
ATOM 1912 N N . PRO A 1 233 ? 19.576 13.933 -13.861 1.00 89.44 233 PRO A N 1
ATOM 1913 C CA . PRO A 1 233 ? 19.867 12.854 -12.921 1.00 89.44 233 PRO A CA 1
ATOM 1914 C C . PRO A 1 233 ? 19.884 13.352 -11.472 1.00 89.44 233 PRO A C 1
ATOM 1916 O O . PRO A 1 233 ? 20.503 14.373 -11.163 1.00 89.44 233 PRO A O 1
ATOM 1919 N N . LEU A 1 234 ? 19.224 12.621 -10.570 1.00 90.81 234 LEU A N 1
ATOM 1920 C CA . LEU A 1 234 ? 19.282 12.919 -9.140 1.00 90.81 234 LEU A CA 1
ATOM 1921 C C . LEU A 1 234 ? 20.590 12.393 -8.520 1.00 90.81 234 LEU A C 1
ATOM 1923 O O . LEU A 1 234 ? 21.190 11.451 -9.045 1.00 90.81 234 LEU A O 1
ATOM 1927 N N . PRO A 1 235 ? 21.044 12.969 -7.389 1.00 89.00 235 PRO A N 1
ATOM 1928 C CA . PRO A 1 235 ? 22.251 12.510 -6.712 1.00 89.00 235 PRO A CA 1
ATOM 1929 C C . PRO A 1 235 ? 22.155 11.029 -6.338 1.00 89.00 235 PRO A C 1
ATOM 1931 O O . PRO A 1 235 ? 21.138 10.575 -5.810 1.00 89.00 235 PRO A O 1
ATOM 1934 N N . ILE A 1 236 ? 23.236 10.290 -6.579 1.00 85.12 236 ILE A N 1
ATOM 1935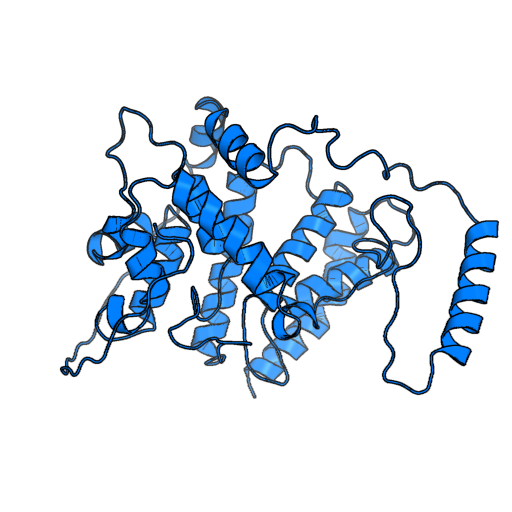 C CA . ILE A 1 236 ? 23.403 8.911 -6.121 1.00 85.12 236 ILE A CA 1
ATOM 1936 C C . ILE A 1 236 ? 24.382 8.957 -4.952 1.00 85.12 236 ILE A C 1
ATOM 1938 O O . ILE A 1 236 ? 25.537 9.348 -5.122 1.00 85.12 236 ILE A O 1
ATOM 1942 N N . SER A 1 237 ? 23.906 8.589 -3.764 1.00 76.12 237 SER A N 1
ATOM 1943 C CA . SER A 1 237 ? 24.767 8.394 -2.600 1.00 76.12 237 SER A CA 1
ATOM 1944 C C . SER A 1 237 ? 25.236 6.946 -2.597 1.00 76.12 237 SER A C 1
ATOM 1946 O O . SER A 1 237 ? 24.525 6.049 -2.149 1.00 76.12 237 SER A O 1
ATOM 1948 N N . THR A 1 238 ? 26.409 6.698 -3.163 1.00 61.56 238 THR A N 1
ATOM 1949 C CA . THR A 1 238 ? 27.155 5.473 -2.880 1.00 61.56 238 THR A CA 1
ATOM 1950 C C . THR A 1 238 ? 27.973 5.744 -1.634 1.00 61.56 238 THR A C 1
ATOM 1952 O O . THR A 1 238 ? 28.679 6.751 -1.625 1.00 61.56 238 THR A O 1
ATOM 1955 N N . GLY A 1 239 ? 27.851 4.902 -0.600 1.00 53.03 239 GLY A N 1
ATOM 1956 C CA . GLY A 1 239 ? 28.626 5.034 0.639 1.00 53.03 239 GLY A CA 1
ATOM 1957 C C . GLY A 1 239 ? 30.077 5.417 0.340 1.00 53.03 239 GLY A C 1
ATOM 1958 O O . GLY A 1 239 ? 30.646 4.916 -0.628 1.00 53.03 239 GLY A O 1
ATOM 1959 N N . ASP A 1 240 ? 30.589 6.382 1.101 1.00 50.44 240 ASP A N 1
ATOM 1960 C CA . ASP A 1 240 ? 31.733 7.251 0.805 1.00 50.44 240 ASP A CA 1
ATOM 1961 C C . ASP A 1 240 ? 33.030 6.557 0.330 1.00 50.44 240 ASP A C 1
ATOM 1963 O O . ASP A 1 240 ? 33.999 6.602 1.061 1.00 50.44 240 ASP A O 1
ATOM 1967 N N . GLU A 1 241 ? 33.117 5.982 -0.880 1.00 52.56 241 GLU A N 1
ATOM 1968 C CA . GLU A 1 241 ? 34.401 5.713 -1.578 1.00 52.56 241 GLU A CA 1
ATOM 1969 C C . GLU A 1 241 ? 34.335 5.752 -3.129 1.00 52.56 241 GLU A C 1
ATOM 1971 O O . GLU A 1 241 ? 35.363 5.981 -3.763 1.00 52.56 241 GLU A O 1
ATOM 1976 N N . ASP A 1 242 ? 33.169 5.653 -3.788 1.00 53.41 242 ASP A N 1
ATOM 1977 C CA . ASP A 1 242 ? 33.118 5.409 -5.255 1.00 53.41 242 ASP A CA 1
ATOM 1978 C C . ASP A 1 242 ? 32.489 6.517 -6.135 1.00 53.41 242 ASP A C 1
ATOM 1980 O O . ASP A 1 242 ? 32.249 6.337 -7.334 1.00 53.41 242 ASP A O 1
ATOM 1984 N N . VAL A 1 243 ? 32.286 7.726 -5.597 1.00 52.66 243 VAL A N 1
ATOM 1985 C CA . VAL A 1 243 ? 31.647 8.847 -6.330 1.00 52.66 243 VAL A CA 1
ATOM 1986 C C . VAL A 1 243 ? 32.438 9.271 -7.582 1.00 52.66 243 VAL A C 1
ATOM 1988 O O . VAL A 1 243 ? 31.867 9.779 -8.549 1.00 52.66 243 VAL A O 1
ATOM 1991 N N . SER A 1 244 ? 33.757 9.066 -7.601 1.00 50.78 244 SER A N 1
ATOM 1992 C CA . SER A 1 244 ? 34.617 9.484 -8.718 1.00 50.78 244 SER A CA 1
ATOM 1993 C C . SER A 1 244 ? 34.621 8.505 -9.903 1.00 50.78 244 SER A C 1
ATOM 1995 O O . SER A 1 244 ? 34.775 8.946 -11.047 1.00 50.78 244 SER A O 1
ATOM 1997 N N . LYS A 1 245 ? 34.403 7.205 -9.655 1.00 51.00 245 LYS A N 1
ATOM 1998 C CA . LYS A 1 245 ? 34.293 6.161 -10.689 1.00 51.00 245 LYS A CA 1
ATOM 1999 C C . LYS A 1 245 ? 32.908 6.146 -11.324 1.00 51.00 245 LYS A C 1
ATOM 2001 O O . LYS A 1 245 ? 32.799 6.244 -12.545 1.00 51.00 245 LYS A O 1
ATOM 2006 N N . LEU A 1 246 ? 31.857 6.167 -10.503 1.00 52.75 246 LEU A N 1
ATOM 2007 C CA . LEU A 1 246 ? 30.473 6.118 -10.983 1.00 52.75 246 LEU A CA 1
ATOM 2008 C C . LEU A 1 246 ? 30.071 7.372 -11.757 1.00 52.75 246 LEU A C 1
ATOM 2010 O O . LEU A 1 246 ? 29.341 7.274 -12.739 1.00 52.75 246 LEU A O 1
ATOM 2014 N N . LYS A 1 247 ? 30.605 8.550 -11.397 1.00 49.00 247 LYS A N 1
ATOM 2015 C CA . LYS A 1 247 ? 30.423 9.754 -12.220 1.00 49.00 247 LYS A CA 1
ATOM 2016 C C . LYS A 1 247 ? 30.971 9.562 -13.629 1.00 49.00 247 LYS A C 1
ATOM 2018 O O . LYS A 1 247 ? 30.335 10.033 -14.558 1.00 49.00 247 LYS A O 1
ATOM 2023 N N . LYS A 1 248 ? 32.107 8.887 -13.824 1.00 47.34 248 LYS A N 1
ATOM 2024 C CA . LYS A 1 248 ? 32.685 8.689 -15.165 1.00 47.34 248 LYS A CA 1
ATOM 2025 C C . LYS A 1 248 ? 31.900 7.661 -15.979 1.00 47.34 248 LYS A C 1
ATOM 2027 O O . LYS A 1 248 ? 31.645 7.910 -17.150 1.00 47.34 248 LYS A O 1
ATOM 2032 N N . GLU A 1 249 ? 31.457 6.575 -15.354 1.00 48.94 249 GLU A N 1
ATOM 2033 C CA . GLU A 1 249 ? 30.687 5.510 -16.016 1.00 48.94 249 GLU A CA 1
ATOM 2034 C C . GLU A 1 249 ? 29.257 5.946 -16.354 1.00 48.94 249 GLU A C 1
ATOM 2036 O O . GLU A 1 249 ? 28.833 5.802 -17.498 1.00 48.94 249 GLU A O 1
ATOM 2041 N N . ALA A 1 250 ? 28.557 6.602 -15.420 1.00 49.19 250 ALA A N 1
ATOM 2042 C CA . ALA A 1 250 ? 27.264 7.222 -15.700 1.00 49.19 250 ALA A CA 1
ATOM 2043 C C . ALA A 1 250 ? 27.396 8.323 -16.761 1.00 49.19 250 ALA A C 1
ATOM 2045 O O . ALA A 1 250 ? 26.486 8.495 -17.570 1.00 49.19 250 ALA A O 1
ATOM 2046 N N . THR A 1 251 ? 28.540 9.035 -16.793 1.00 45.94 251 THR A N 1
ATOM 2047 C CA . THR A 1 251 ? 28.794 10.079 -17.797 1.00 45.94 251 THR A CA 1
ATOM 2048 C C . THR A 1 251 ? 28.972 9.520 -19.209 1.00 45.94 251 THR A C 1
ATOM 2050 O O . THR A 1 251 ? 28.544 10.119 -20.194 1.00 45.94 251 THR A O 1
ATOM 2053 N N . GLN A 1 252 ? 29.603 8.354 -19.306 1.00 41.47 252 GLN A N 1
ATOM 2054 C CA . GLN A 1 252 ? 29.848 7.683 -20.572 1.00 41.47 252 GLN A CA 1
ATOM 2055 C C . GLN A 1 252 ? 28.574 7.001 -21.097 1.00 41.47 252 GLN A C 1
ATOM 2057 O O . GLN A 1 252 ? 28.281 7.110 -22.285 1.00 41.47 252 GLN A O 1
ATOM 2062 N N . ASP A 1 253 ? 27.785 6.371 -20.216 1.00 42.38 253 ASP A N 1
ATOM 2063 C CA . ASP A 1 253 ? 26.542 5.684 -20.592 1.00 42.38 253 ASP A CA 1
ATOM 2064 C C . ASP A 1 253 ? 25.428 6.671 -21.001 1.00 42.38 253 ASP A C 1
ATOM 2066 O O . ASP A 1 253 ? 24.643 6.367 -21.897 1.00 42.38 253 ASP A O 1
ATOM 2070 N N . TRP A 1 254 ? 25.372 7.892 -20.434 1.00 38.66 254 TRP A N 1
ATOM 2071 C CA . TRP A 1 254 ? 24.404 8.903 -20.902 1.00 38.66 254 TRP A CA 1
ATOM 2072 C C . TRP A 1 254 ? 24.746 9.479 -22.277 1.00 38.66 254 TRP A C 1
ATOM 2074 O O . TRP A 1 254 ? 23.831 9.681 -23.071 1.00 38.66 254 TRP A O 1
ATOM 2084 N N . LYS A 1 255 ? 26.031 9.704 -22.594 1.00 37.81 255 LYS A N 1
ATOM 2085 C CA . LYS A 1 255 ? 26.440 10.233 -23.910 1.00 37.81 255 LYS A CA 1
ATOM 2086 C C . LYS A 1 255 ? 26.110 9.265 -25.042 1.00 37.81 255 LYS A C 1
ATOM 2088 O O . LYS A 1 255 ? 25.639 9.686 -26.091 1.00 37.81 255 LYS A O 1
ATOM 2093 N N . VAL A 1 256 ? 26.282 7.966 -24.798 1.00 41.78 256 VAL A N 1
ATOM 2094 C CA . VAL A 1 256 ? 25.920 6.910 -25.758 1.00 41.78 256 VAL A CA 1
ATOM 2095 C C . VAL A 1 256 ? 24.397 6.822 -25.958 1.00 41.78 256 VAL A C 1
ATOM 2097 O O . VAL A 1 256 ? 23.936 6.506 -27.052 1.00 41.78 256 VAL A O 1
ATOM 2100 N N . ARG A 1 257 ? 23.598 7.141 -24.929 1.00 39.38 257 ARG A N 1
ATOM 2101 C CA . ARG A 1 257 ? 22.123 7.154 -25.002 1.00 39.38 257 ARG A CA 1
ATOM 2102 C C . ARG A 1 257 ? 21.551 8.415 -25.657 1.00 39.38 257 ARG A C 1
ATOM 2104 O O . ARG A 1 257 ? 20.478 8.340 -26.252 1.00 39.38 257 ARG A O 1
ATOM 2111 N N . GLU A 1 258 ? 22.243 9.550 -25.568 1.00 38.03 258 GLU A N 1
ATOM 2112 C CA . GLU A 1 258 ? 21.835 10.806 -26.215 1.00 38.03 258 GLU A CA 1
ATOM 2113 C C . GLU A 1 258 ? 21.979 10.730 -27.747 1.00 38.03 258 GLU A C 1
ATOM 2115 O O . GLU A 1 258 ? 21.106 11.199 -28.473 1.00 38.03 258 GLU A O 1
ATOM 2120 N N . GLU A 1 259 ? 22.997 10.020 -28.254 1.00 38.16 259 GLU A N 1
ATOM 2121 C CA . GLU A 1 259 ? 23.203 9.796 -29.698 1.00 38.16 259 GLU A CA 1
ATOM 2122 C C . GLU A 1 259 ? 22.149 8.870 -30.350 1.00 38.16 259 GLU A C 1
ATOM 2124 O O . GLU A 1 259 ? 22.095 8.766 -31.576 1.00 38.16 259 GLU A O 1
ATOM 2129 N N . GLN A 1 260 ? 21.271 8.225 -29.567 1.00 36.47 260 GLN A N 1
ATOM 2130 C CA . GLN A 1 260 ? 20.243 7.286 -30.053 1.00 36.47 260 GLN A CA 1
ATOM 2131 C C . GLN A 1 260 ? 18.789 7.744 -29.813 1.00 36.47 260 GLN A C 1
ATOM 2133 O O . GLN A 1 260 ? 17.857 6.947 -29.949 1.00 36.47 260 GLN A O 1
ATOM 2138 N N . GLN A 1 261 ? 18.544 9.009 -29.452 1.00 33.19 261 GLN A N 1
ATOM 2139 C CA . GLN A 1 261 ? 17.216 9.425 -28.995 1.00 33.19 261 GLN A CA 1
ATOM 2140 C C . GLN A 1 261 ? 16.164 9.564 -30.115 1.00 33.19 261 GLN A C 1
ATOM 2142 O O . GLN A 1 261 ? 16.133 10.528 -30.878 1.00 33.19 261 GLN A O 1
ATOM 2147 N N . VAL A 1 262 ? 15.205 8.633 -30.111 1.00 28.91 262 VAL A N 1
ATOM 2148 C CA . VAL A 1 262 ? 13.816 8.859 -30.533 1.00 28.91 262 VAL A CA 1
ATOM 2149 C C . VAL A 1 262 ? 13.052 9.296 -29.277 1.00 28.91 262 VAL A C 1
ATOM 2151 O O . VAL A 1 262 ? 13.016 8.562 -28.289 1.00 28.91 262 VAL A O 1
ATOM 2154 N N . HIS A 1 263 ? 12.485 10.504 -29.268 1.00 30.78 263 HIS A N 1
ATOM 2155 C CA . HIS A 1 263 ? 11.725 11.038 -28.131 1.00 30.78 263 HIS A CA 1
ATOM 2156 C C . HIS A 1 263 ? 10.611 10.078 -27.667 1.00 30.78 263 HIS A C 1
ATOM 2158 O O . HIS A 1 263 ? 9.766 9.669 -28.461 1.00 30.78 263 HIS A O 1
ATOM 2164 N N . ALA A 1 264 ? 10.573 9.768 -26.364 1.00 28.17 264 ALA A N 1
ATOM 2165 C CA . ALA A 1 264 ? 9.479 9.030 -25.729 1.00 28.17 264 ALA A CA 1
ATOM 2166 C C . ALA A 1 264 ? 8.195 9.899 -25.714 1.00 28.17 264 ALA A C 1
ATOM 2168 O O . ALA A 1 264 ? 8.147 10.892 -24.984 1.00 28.17 264 ALA A O 1
ATOM 2169 N N . PRO A 1 265 ? 7.131 9.558 -26.471 1.00 33.09 265 PRO A N 1
ATOM 2170 C CA . PRO A 1 265 ? 5.993 10.461 -26.710 1.00 33.09 265 PRO A CA 1
ATOM 2171 C C . PRO A 1 265 ? 5.060 10.672 -25.502 1.00 33.09 265 PRO A C 1
ATOM 2173 O O . PRO A 1 265 ? 4.157 11.504 -25.548 1.00 33.09 265 PRO A O 1
ATOM 2176 N N . TRP A 1 266 ? 5.232 9.910 -24.419 1.00 39.81 266 TRP A N 1
ATOM 2177 C CA . TRP A 1 266 ? 4.345 9.930 -23.246 1.00 39.81 266 TRP A CA 1
ATOM 2178 C C . TRP A 1 266 ? 4.814 10.852 -22.116 1.00 39.81 266 TRP A C 1
ATOM 2180 O O . TRP A 1 266 ? 4.146 10.935 -21.085 1.00 39.81 266 TRP A O 1
ATOM 2190 N N . ILE A 1 267 ? 5.914 11.591 -22.297 1.00 31.83 267 ILE A N 1
ATOM 2191 C CA . ILE A 1 267 ? 6.259 12.724 -21.426 1.00 31.83 267 ILE A CA 1
ATOM 2192 C C . ILE A 1 267 ? 5.372 13.916 -21.823 1.00 31.83 267 ILE A C 1
ATOM 2194 O O . ILE A 1 267 ? 5.829 14.939 -22.315 1.00 31.83 267 ILE A O 1
ATOM 2198 N N . SER A 1 268 ? 4.059 13.767 -21.657 1.00 28.38 268 SER A N 1
ATOM 2199 C CA . SER A 1 268 ? 3.112 14.878 -21.697 1.00 28.38 268 SER A CA 1
ATOM 2200 C C . SER A 1 268 ? 2.445 14.995 -20.328 1.00 28.38 268 SER A C 1
ATOM 2202 O O . SER A 1 268 ? 1.528 14.258 -19.987 1.00 28.38 268 SER A O 1
ATOM 2204 N N . ASN A 1 269 ? 2.988 15.934 -19.548 1.00 32.66 269 ASN A N 1
ATOM 2205 C CA . ASN A 1 269 ? 2.448 16.579 -18.348 1.00 32.66 269 ASN A CA 1
ATOM 2206 C C . ASN A 1 269 ? 1.744 15.701 -17.293 1.00 32.66 269 ASN A C 1
ATOM 2208 O O . ASN A 1 269 ? 0.569 15.359 -17.450 1.00 32.66 269 ASN A O 1
ATOM 2212 N N . PRO A 1 270 ? 2.339 15.513 -16.099 1.00 36.84 270 PRO A N 1
ATOM 2213 C CA . PRO A 1 270 ? 1.534 15.266 -14.917 1.00 36.84 270 PRO A CA 1
ATOM 2214 C C . PRO A 1 270 ? 0.847 16.585 -14.525 1.00 36.84 270 PRO A C 1
ATOM 2216 O O . PRO A 1 270 ? 1.484 17.489 -14.003 1.00 36.84 270 PRO A O 1
ATOM 2219 N N . ILE A 1 271 ? -0.456 16.686 -14.803 1.00 35.78 271 ILE A N 1
ATOM 2220 C CA . ILE A 1 271 ? -1.401 17.623 -14.169 1.00 35.78 271 ILE A CA 1
ATOM 2221 C C . ILE A 1 271 ? -0.906 19.084 -14.167 1.00 35.78 271 ILE A C 1
ATOM 2223 O O . ILE A 1 271 ? -0.377 19.590 -13.178 1.00 35.78 271 ILE A O 1
ATOM 2227 N N . SER A 1 272 ? -1.168 19.819 -15.251 1.00 32.50 272 SER A N 1
ATOM 2228 C CA . SER A 1 272 ? -1.163 21.286 -15.220 1.00 32.50 272 SER A CA 1
ATOM 2229 C C . SER A 1 272 ? -2.372 21.784 -14.409 1.00 32.50 272 SER A C 1
ATOM 2231 O O . SER A 1 272 ? -3.388 22.203 -14.961 1.00 32.50 272 SER A O 1
ATOM 2233 N N . GLY A 1 273 ? -2.294 21.667 -13.085 1.00 33.12 273 GLY A N 1
ATOM 2234 C CA . GLY A 1 273 ? -3.232 22.277 -12.149 1.00 33.12 273 GLY A CA 1
ATOM 2235 C C . GLY A 1 273 ? -2.714 23.649 -11.736 1.00 33.12 273 GLY A C 1
ATOM 2236 O O . GLY A 1 273 ? -1.595 23.763 -11.241 1.00 33.12 273 GLY A O 1
ATOM 2237 N N . SER A 1 274 ? -3.516 24.694 -11.942 1.00 33.56 274 SER A N 1
ATOM 2238 C CA . SER A 1 274 ? -3.223 26.050 -11.472 1.00 33.56 274 SER A CA 1
ATOM 2239 C C . SER A 1 274 ? -2.894 26.063 -9.974 1.00 33.56 274 SER A C 1
ATOM 2241 O O . SER A 1 274 ? -3.526 25.358 -9.185 1.00 33.56 274 SER A O 1
ATOM 2243 N N . ALA A 1 275 ? -1.928 26.895 -9.586 1.00 45.69 275 ALA A N 1
ATOM 2244 C CA . ALA A 1 275 ? -1.314 26.980 -8.261 1.00 45.69 275 ALA A CA 1
ATOM 2245 C C . ALA A 1 275 ? -2.226 27.504 -7.122 1.00 45.69 275 ALA A C 1
ATOM 2247 O O . ALA A 1 275 ? -1.854 28.428 -6.404 1.00 45.69 275 ALA A O 1
ATOM 2248 N N . THR A 1 276 ? -3.405 26.916 -6.906 1.00 49.84 276 THR A N 1
ATOM 2249 C CA . THR A 1 276 ? -4.332 27.352 -5.841 1.00 49.84 276 THR A CA 1
ATOM 2250 C C . THR A 1 276 ? -4.870 26.242 -4.937 1.00 49.84 276 THR A C 1
ATOM 2252 O O . THR A 1 276 ? -5.420 26.561 -3.887 1.00 49.84 276 THR A O 1
ATOM 2255 N N . GLN A 1 277 ? -4.682 24.953 -5.248 1.00 51.12 277 GLN A N 1
ATOM 2256 C CA . GLN A 1 277 ? -5.129 23.851 -4.377 1.00 51.12 277 GLN A CA 1
ATOM 2257 C C . GLN A 1 277 ? -4.066 22.764 -4.216 1.00 51.12 277 GLN A C 1
ATOM 2259 O O . GLN A 1 277 ? -3.480 22.310 -5.198 1.00 51.12 277 GLN A O 1
ATOM 2264 N N . SER A 1 278 ? -3.849 22.327 -2.969 1.00 77.38 278 SER A N 1
ATOM 2265 C CA . SER A 1 278 ? -2.937 21.221 -2.658 1.00 77.38 278 SER A CA 1
ATOM 2266 C C . SER A 1 278 ? -3.421 19.909 -3.287 1.00 77.38 278 SER A C 1
ATOM 2268 O O . SER A 1 278 ? -4.623 19.722 -3.476 1.00 77.38 278 SER A O 1
ATOM 2270 N N . PHE A 1 279 ? -2.509 18.973 -3.575 1.00 77.88 279 PHE A N 1
ATOM 2271 C CA . PHE A 1 279 ? -2.857 17.640 -4.095 1.00 77.88 279 PHE A CA 1
ATOM 2272 C C . PHE A 1 279 ? -3.953 16.959 -3.258 1.00 77.88 279 PHE A C 1
ATOM 2274 O O . PHE A 1 279 ? -4.900 16.391 -3.797 1.00 77.88 279 PHE A O 1
ATOM 2281 N N . GLN A 1 280 ? -3.877 17.074 -1.930 1.00 80.00 280 GLN A N 1
ATOM 2282 C CA . GLN A 1 280 ? -4.872 16.490 -1.033 1.00 80.00 280 GLN A CA 1
ATOM 2283 C C . GLN A 1 280 ? -6.254 17.135 -1.208 1.00 80.00 280 GLN A C 1
ATOM 2285 O O . GLN A 1 280 ? -7.264 16.438 -1.141 1.00 80.00 280 GLN A O 1
ATOM 2290 N N . ASP A 1 281 ? -6.312 18.447 -1.452 1.00 74.12 281 ASP A N 1
ATOM 2291 C CA . ASP A 1 281 ? -7.574 19.146 -1.714 1.00 74.12 281 ASP A CA 1
ATOM 2292 C C . ASP A 1 281 ? -8.170 18.740 -3.069 1.00 74.12 281 ASP A C 1
ATOM 2294 O O . ASP A 1 281 ? -9.384 18.572 -3.173 1.00 74.12 281 ASP A O 1
ATOM 2298 N N . GLN A 1 282 ? -7.325 18.494 -4.076 1.00 74.38 282 GLN A N 1
ATOM 2299 C CA . GLN A 1 282 ? -7.760 18.006 -5.389 1.00 74.38 282 GLN A CA 1
ATOM 2300 C C . GLN A 1 282 ? -8.399 16.611 -5.300 1.00 74.38 282 GLN A C 1
ATOM 2302 O O . GLN A 1 282 ? -9.462 16.392 -5.879 1.00 74.38 282 GLN A O 1
ATOM 2307 N N . VAL A 1 283 ? -7.807 15.690 -4.528 1.00 74.75 283 VAL A N 1
ATOM 2308 C CA . VAL A 1 283 ? -8.358 14.337 -4.307 1.00 74.75 283 VAL A CA 1
ATOM 2309 C C . VAL A 1 283 ? -9.714 14.385 -3.595 1.00 74.75 283 VAL A C 1
ATOM 2311 O O . VAL A 1 283 ? -10.640 13.654 -3.939 1.00 74.75 283 VAL A O 1
ATOM 2314 N N . ILE A 1 284 ? -9.864 15.263 -2.603 1.00 78.12 284 ILE A N 1
ATOM 2315 C CA . ILE A 1 284 ? -11.139 15.423 -1.892 1.00 78.12 284 ILE A CA 1
ATOM 2316 C C . ILE A 1 284 ? -12.201 16.017 -2.825 1.00 78.12 284 ILE A C 1
ATOM 2318 O O . ILE A 1 284 ? -13.351 15.574 -2.816 1.00 78.12 284 ILE A O 1
ATOM 2322 N N . ALA A 1 285 ? -11.820 16.998 -3.646 1.00 73.44 285 ALA A N 1
ATOM 2323 C CA . ALA A 1 285 ? -12.720 17.639 -4.595 1.00 73.44 285 ALA A CA 1
ATOM 2324 C C . ALA A 1 285 ? -13.182 16.690 -5.714 1.00 73.44 285 ALA A C 1
ATOM 2326 O O . ALA A 1 285 ? -14.338 16.774 -6.127 1.00 73.44 285 ALA A O 1
ATOM 2327 N N . SER A 1 286 ? -12.327 15.779 -6.194 1.00 69.50 286 SER A N 1
ATOM 2328 C CA . SER A 1 286 ? -12.699 14.797 -7.224 1.00 69.50 286 SER A CA 1
ATOM 2329 C C . SER A 1 286 ? -13.678 13.746 -6.694 1.00 69.50 286 SER A C 1
ATOM 2331 O O . SER A 1 286 ? -14.676 13.453 -7.353 1.00 69.50 286 SER A O 1
ATOM 2333 N N . GLY A 1 287 ? -13.470 13.259 -5.466 1.00 58.66 287 GLY A N 1
ATOM 2334 C CA . GLY A 1 287 ? -14.391 12.333 -4.801 1.00 58.66 287 GLY A CA 1
ATOM 2335 C C . GLY A 1 287 ? -15.801 12.903 -4.603 1.00 58.66 287 GLY A C 1
ATOM 2336 O O . GLY A 1 287 ? -16.772 12.154 -4.608 1.00 58.66 287 GLY A O 1
ATOM 2337 N N . ALA A 1 288 ? -15.944 14.227 -4.503 1.00 57.91 288 ALA A N 1
ATOM 2338 C CA . ALA A 1 288 ? -17.241 14.893 -4.383 1.00 57.91 288 ALA A CA 1
ATOM 2339 C C . ALA A 1 288 ? -18.021 15.024 -5.715 1.00 57.91 288 ALA A C 1
ATOM 2341 O O . ALA A 1 288 ? -19.196 15.378 -5.672 1.00 57.91 288 ALA A O 1
ATOM 2342 N N . ARG A 1 289 ? -17.406 14.756 -6.886 1.00 48.53 289 ARG A N 1
ATOM 2343 C CA . ARG A 1 289 ? -17.945 15.133 -8.218 1.00 48.53 289 ARG A CA 1
ATOM 2344 C C . ARG A 1 289 ? -18.478 14.006 -9.125 1.00 48.53 289 ARG A C 1
ATOM 2346 O O . ARG A 1 289 ? -19.089 14.334 -10.133 1.00 48.53 289 ARG A O 1
ATOM 2353 N N . MET A 1 290 ? -18.275 12.715 -8.839 1.00 47.28 290 MET A N 1
ATOM 2354 C CA . MET A 1 290 ? -18.822 11.622 -9.692 1.00 47.28 290 MET A CA 1
ATOM 2355 C C . MET A 1 290 ? -20.376 11.545 -9.606 1.00 47.28 290 MET A C 1
ATOM 2357 O O . MET A 1 290 ? -20.932 12.028 -8.622 1.00 47.28 290 MET A O 1
ATOM 2361 N N . THR A 1 291 ? -21.102 10.924 -10.539 1.00 43.00 291 THR A N 1
ATOM 2362 C CA . THR A 1 291 ? -22.587 10.783 -10.489 1.00 43.00 291 THR A CA 1
ATOM 2363 C C . THR A 1 291 ? -23.042 9.316 -10.412 1.00 43.00 291 THR A C 1
ATOM 2365 O O . THR A 1 291 ? -22.309 8.425 -10.825 1.00 43.00 291 THR A O 1
ATOM 2368 N N . ASP A 1 292 ? -24.242 9.065 -9.876 1.00 43.88 292 ASP A N 1
ATOM 2369 C CA . ASP A 1 292 ? -24.729 7.761 -9.366 1.00 43.88 292 ASP A CA 1
ATOM 2370 C C . ASP A 1 292 ? -24.836 6.605 -10.383 1.00 43.88 292 ASP A C 1
ATOM 2372 O O . ASP A 1 292 ? -24.819 5.435 -10.000 1.00 43.88 292 ASP A O 1
ATOM 2376 N N . HIS A 1 293 ? -24.890 6.896 -11.682 1.00 37.06 293 HIS A N 1
ATOM 2377 C CA . HIS A 1 293 ? -25.184 5.894 -12.715 1.00 37.06 293 HIS A CA 1
ATOM 2378 C C . HIS A 1 293 ? -24.022 4.913 -13.002 1.00 37.06 293 HIS A C 1
ATOM 2380 O O . HIS A 1 293 ? -24.230 3.854 -13.593 1.00 37.06 293 HIS A O 1
ATOM 2386 N N . GLU A 1 294 ? -22.793 5.239 -12.588 1.00 40.41 294 GLU A N 1
ATOM 2387 C CA . GLU A 1 294 ? -21.590 4.444 -12.897 1.00 40.41 294 GLU A CA 1
ATOM 2388 C C . GLU A 1 294 ? -21.295 3.350 -11.850 1.00 40.41 294 GLU A C 1
ATOM 2390 O O . GLU A 1 294 ? -20.607 2.375 -12.149 1.00 40.41 294 GLU A O 1
ATOM 2395 N N . LEU A 1 295 ? -21.836 3.467 -10.629 1.00 37.28 295 LEU A N 1
ATOM 2396 C CA . LEU A 1 295 ? -21.532 2.561 -9.509 1.00 37.28 295 LEU A CA 1
ATOM 2397 C C . LEU A 1 295 ? -22.532 1.399 -9.370 1.00 37.28 295 LEU A C 1
ATOM 2399 O O . LEU A 1 295 ? -22.123 0.277 -9.065 1.00 37.28 295 LEU A O 1
ATOM 2403 N N . GLU A 1 296 ? -23.827 1.618 -9.635 1.00 33.53 296 GLU A N 1
ATOM 2404 C CA . GLU A 1 296 ? -24.861 0.574 -9.495 1.00 33.53 296 GLU A CA 1
ATOM 2405 C C . GLU A 1 296 ? -24.666 -0.616 -10.446 1.00 33.53 296 GLU A C 1
ATOM 2407 O O . GLU A 1 296 ? -25.026 -1.747 -10.107 1.00 33.53 296 GLU A O 1
ATOM 2412 N N . HIS A 1 297 ? -24.072 -0.384 -11.618 1.00 34.00 297 HIS A N 1
ATOM 2413 C CA . HIS A 1 297 ? -23.821 -1.437 -12.600 1.00 34.00 297 HIS A CA 1
ATOM 2414 C C . HIS A 1 297 ? -22.649 -2.354 -12.195 1.00 34.00 297 HIS A C 1
ATOM 2416 O O . HIS A 1 297 ? -22.589 -3.505 -12.621 1.00 34.00 297 HIS A O 1
ATOM 2422 N N . ALA A 1 298 ? -21.731 -1.885 -11.342 1.00 36.66 298 ALA A N 1
ATOM 2423 C CA . ALA A 1 298 ? -20.538 -2.639 -10.945 1.00 36.66 298 ALA A CA 1
ATOM 2424 C C . ALA A 1 298 ? -20.772 -3.588 -9.752 1.00 36.66 298 ALA A C 1
ATOM 2426 O O . ALA A 1 298 ? -20.022 -4.542 -9.565 1.00 36.66 298 ALA A O 1
ATOM 2427 N N . MET A 1 299 ? -21.802 -3.342 -8.933 1.00 34.97 299 MET A N 1
ATOM 2428 C CA . MET A 1 299 ? -21.986 -4.021 -7.638 1.00 34.97 299 MET A CA 1
ATOM 2429 C C . MET A 1 299 ? -22.993 -5.182 -7.651 1.00 34.97 299 MET A C 1
ATOM 2431 O O . MET A 1 299 ? -23.104 -5.914 -6.666 1.00 34.97 299 MET A O 1
ATOM 2435 N N . LYS A 1 300 ? -23.737 -5.380 -8.744 1.00 28.86 300 LYS A N 1
ATOM 2436 C CA . LYS A 1 300 ? -24.740 -6.446 -8.862 1.00 28.86 300 LYS A CA 1
ATOM 2437 C C . LYS A 1 300 ? -24.166 -7.662 -9.589 1.00 28.86 300 LYS A C 1
ATOM 2439 O O . LYS A 1 300 ? -24.562 -7.879 -10.721 1.00 28.86 300 LYS A O 1
ATOM 2444 N N . GLN A 1 301 ? -23.288 -8.448 -8.950 1.00 29.33 301 GLN A N 1
ATOM 2445 C CA . GLN A 1 301 ? -23.196 -9.915 -9.128 1.00 29.33 301 GLN A CA 1
ATOM 2446 C C . GLN A 1 301 ? -22.566 -10.576 -7.881 1.00 29.33 301 GLN A C 1
ATOM 2448 O O . GLN A 1 301 ? -21.397 -10.330 -7.581 1.00 29.33 301 GLN A O 1
ATOM 2453 N N . PRO A 1 302 ? -23.333 -11.380 -7.118 1.00 30.23 302 PRO A N 1
ATOM 2454 C CA . PRO A 1 302 ? -22.889 -11.970 -5.861 1.00 30.23 302 PRO A CA 1
ATOM 2455 C C . PRO A 1 302 ? -22.460 -13.432 -6.033 1.00 30.23 302 PRO A C 1
ATOM 2457 O O . PRO A 1 302 ? -23.090 -14.183 -6.770 1.00 30.23 302 PRO A O 1
ATOM 2460 N N . CYS A 1 303 ? -21.485 -13.883 -5.243 1.00 25.48 303 CYS A N 1
ATOM 2461 C CA . CYS A 1 303 ? -21.433 -15.288 -4.853 1.00 25.48 303 CYS A CA 1
ATOM 2462 C C . CYS A 1 303 ? -20.937 -15.447 -3.416 1.00 25.48 303 CYS A C 1
ATOM 2464 O O . CYS A 1 303 ? -20.075 -14.727 -2.919 1.00 25.48 303 CYS A O 1
ATOM 2466 N N . THR A 1 304 ? -21.600 -16.370 -2.745 1.00 25.19 304 THR A N 1
ATOM 2467 C CA . THR A 1 304 ? -21.909 -16.400 -1.324 1.00 25.19 304 THR A CA 1
ATOM 2468 C C . THR A 1 304 ? -21.106 -17.443 -0.557 1.00 25.19 304 THR A C 1
ATOM 2470 O O . THR A 1 304 ? -20.690 -18.454 -1.109 1.00 25.19 304 THR A O 1
ATOM 2473 N N . SER A 1 305 ? -21.070 -17.224 0.764 1.00 25.62 305 SER A N 1
ATOM 2474 C CA . SER A 1 305 ? -20.959 -18.201 1.861 1.00 25.62 305 SER A CA 1
ATOM 2475 C C . SER A 1 305 ? -19.650 -18.980 2.033 1.00 25.62 305 SER A C 1
ATOM 2477 O O . SER A 1 305 ? -19.228 -19.701 1.144 1.00 25.62 305 SER A O 1
ATOM 2479 N N . ILE A 1 306 ? -19.089 -18.929 3.249 1.00 24.58 306 ILE A N 1
ATOM 2480 C CA . ILE A 1 306 ? -18.978 -20.087 4.158 1.00 24.58 306 ILE A CA 1
ATOM 2481 C C . ILE A 1 306 ? -18.739 -19.585 5.596 1.00 24.58 306 ILE A C 1
ATOM 2483 O O . ILE A 1 306 ? -18.167 -18.527 5.845 1.00 24.58 306 ILE A O 1
ATOM 2487 N N . SER A 1 307 ? -19.308 -20.350 6.519 1.00 26.22 307 SER A N 1
ATOM 2488 C CA . SER A 1 307 ? -19.745 -20.069 7.881 1.00 26.22 307 SER A CA 1
ATOM 2489 C C . SER A 1 307 ? -18.690 -20.131 8.998 1.00 26.22 307 SER A C 1
ATOM 2491 O O . SER A 1 307 ? -17.689 -20.835 8.919 1.00 26.22 307 SER A O 1
ATOM 2493 N N . ASN A 1 308 ? -19.043 -19.447 10.091 1.00 25.61 308 ASN A N 1
ATOM 2494 C CA . ASN A 1 308 ? -18.452 -19.386 11.436 1.00 25.61 308 ASN A CA 1
ATOM 2495 C C . ASN A 1 308 ? -18.314 -20.731 12.186 1.00 25.61 308 ASN A C 1
ATOM 2497 O O . ASN A 1 308 ? -19.190 -21.583 12.055 1.00 25.61 308 ASN A O 1
ATOM 2501 N N . ARG A 1 309 ? -17.376 -20.807 13.156 1.00 26.23 309 ARG A N 1
ATOM 2502 C CA . ARG A 1 309 ? -17.670 -20.899 14.617 1.00 26.23 309 ARG A CA 1
ATOM 2503 C C . ARG A 1 309 ? -16.406 -20.760 15.517 1.00 26.23 309 ARG A C 1
ATOM 2505 O O . ARG A 1 309 ? -15.302 -20.855 14.992 1.00 26.23 309 ARG A O 1
ATOM 2512 N N . PRO A 1 310 ? -16.560 -20.452 16.831 1.00 28.69 310 PRO A N 1
ATOM 2513 C CA . PRO A 1 310 ? -15.609 -19.658 17.626 1.00 28.69 310 PRO A CA 1
ATOM 2514 C C . PRO A 1 310 ? -14.969 -20.405 18.816 1.00 28.69 310 PRO A C 1
ATOM 2516 O O . PRO A 1 310 ? -15.447 -21.463 19.218 1.00 28.69 310 PRO A O 1
ATOM 2519 N N . SER A 1 311 ? -13.985 -19.779 19.474 1.00 24.39 311 SER A N 1
ATOM 2520 C CA . SER A 1 311 ? -13.687 -20.035 20.892 1.00 24.39 311 SER A CA 1
ATOM 2521 C C . SER A 1 311 ? -13.059 -18.825 21.604 1.00 24.39 311 SER A C 1
ATOM 2523 O O . SER A 1 311 ? -12.451 -17.937 21.005 1.00 24.39 311 SER A O 1
ATOM 2525 N N . SER A 1 312 ? -13.340 -18.781 22.902 1.00 24.81 312 SER A N 1
ATOM 2526 C CA . SER A 1 312 ? -13.246 -17.709 23.896 1.00 24.81 312 SER A CA 1
ATOM 2527 C C . SER A 1 312 ? -12.007 -17.809 24.792 1.00 24.81 312 SER A C 1
ATOM 2529 O O . SER A 1 312 ? -11.638 -18.927 25.125 1.00 24.81 312 SER A O 1
ATOM 2531 N N . SER A 1 313 ? -11.500 -16.681 25.310 1.00 25.88 313 SER A N 1
ATOM 2532 C CA . SER A 1 313 ? -11.308 -16.432 26.761 1.00 25.88 313 SER A CA 1
ATOM 2533 C C . SER A 1 313 ? -10.565 -15.114 27.039 1.00 25.88 313 SER A C 1
ATOM 2535 O O . SER A 1 313 ? -9.774 -14.632 26.234 1.00 25.88 313 SER A O 1
ATOM 2537 N N . SER A 1 314 ? -10.893 -14.539 28.192 1.00 25.94 314 SER A N 1
ATOM 2538 C CA . SER A 1 314 ? -10.594 -13.216 28.755 1.00 25.94 314 SER A CA 1
ATOM 2539 C C . SER A 1 314 ? -9.316 -13.141 29.603 1.00 25.94 314 SER A C 1
ATOM 2541 O O . SER A 1 314 ? -9.021 -14.115 30.287 1.00 25.94 314 SER A O 1
ATOM 2543 N N . ALA A 1 315 ? -8.688 -11.957 29.702 1.00 25.48 315 ALA A N 1
ATOM 2544 C CA . ALA A 1 315 ? -8.101 -11.426 30.948 1.00 25.48 315 ALA A CA 1
ATOM 2545 C C . ALA A 1 315 ? -7.759 -9.917 30.841 1.00 25.48 315 ALA A C 1
ATOM 2547 O O . ALA A 1 315 ? -7.303 -9.448 29.802 1.00 25.48 315 ALA A O 1
ATOM 2548 N N . GLN A 1 316 ? -8.039 -9.207 31.939 1.00 26.77 316 GLN A N 1
ATOM 2549 C CA . GLN A 1 316 ? -7.792 -7.800 32.322 1.00 26.77 316 GLN A CA 1
ATOM 2550 C C . GLN A 1 316 ? -6.290 -7.501 32.536 1.00 26.77 316 GLN A C 1
ATOM 2552 O O . GLN A 1 316 ? -5.517 -8.443 32.650 1.00 26.77 316 GLN A O 1
ATOM 2557 N N . ALA A 1 317 ? -5.777 -6.294 32.797 1.00 29.09 317 ALA A N 1
ATOM 2558 C CA . ALA A 1 317 ? -6.064 -4.874 32.532 1.00 29.09 317 ALA A CA 1
ATOM 2559 C C . ALA A 1 317 ? -4.898 -4.104 33.207 1.00 29.09 317 ALA A C 1
ATOM 2561 O O . ALA A 1 317 ? -4.422 -4.534 34.258 1.00 29.09 317 ALA A O 1
ATOM 2562 N N . GLY A 1 318 ? -4.459 -2.964 32.668 1.00 24.89 318 GLY A N 1
ATOM 2563 C CA . GLY A 1 318 ? -3.488 -2.093 33.349 1.00 24.89 318 GLY A CA 1
ATOM 2564 C C . GLY A 1 318 ? -3.002 -0.956 32.453 1.00 24.89 318 GLY A C 1
ATOM 2565 O O . GLY A 1 318 ? -2.205 -1.187 31.551 1.00 24.89 318 GLY A O 1
ATOM 2566 N N . GLY A 1 319 ? -3.524 0.256 32.666 1.00 26.25 319 GLY A N 1
ATOM 2567 C CA . GLY A 1 319 ? -3.268 1.430 31.820 1.00 26.25 319 GLY A CA 1
ATOM 2568 C C . GLY A 1 319 ? -2.029 2.238 32.212 1.00 26.25 319 GLY A C 1
ATOM 2569 O O . GLY A 1 319 ? -1.571 2.104 33.338 1.00 26.25 319 GLY A O 1
ATOM 2570 N N . ILE A 1 320 ? -1.532 3.072 31.278 1.00 30.12 320 ILE A N 1
ATOM 2571 C CA . ILE A 1 320 ? -0.536 4.174 31.397 1.00 30.12 320 ILE A CA 1
ATOM 2572 C C . ILE A 1 320 ? -0.403 4.841 29.981 1.00 30.12 320 ILE A C 1
ATOM 2574 O O . ILE A 1 320 ? -0.771 4.208 28.993 1.00 30.12 320 ILE A O 1
ATOM 2578 N N . PRO A 1 321 ? -0.025 6.133 29.848 1.00 33.91 321 PRO A N 1
ATOM 2579 C CA . PRO A 1 321 ? -0.848 7.285 29.465 1.00 33.91 321 PRO A CA 1
ATOM 2580 C C . PRO A 1 321 ? -0.845 7.639 27.946 1.00 33.91 321 PRO A C 1
ATOM 2582 O O . PRO A 1 321 ? -0.092 7.109 27.136 1.00 33.91 321 PRO A O 1
ATOM 2585 N N . THR A 1 322 ? -1.699 8.588 27.555 1.00 31.98 322 THR A N 1
ATOM 2586 C CA . THR A 1 322 ? -2.021 8.970 26.163 1.00 31.98 322 THR A CA 1
ATOM 2587 C C . THR A 1 322 ? -1.162 10.108 25.589 1.00 31.98 322 THR A C 1
ATOM 2589 O O . THR A 1 322 ? -1.098 11.179 26.196 1.00 31.98 322 THR A O 1
ATOM 2592 N N . THR A 1 323 ? -0.662 9.951 24.355 1.00 39.75 323 THR A N 1
ATOM 2593 C CA . THR A 1 323 ? -0.140 11.047 23.507 1.00 39.75 323 THR A CA 1
ATOM 2594 C C . THR A 1 323 ? -0.850 11.026 22.149 1.00 39.75 323 THR A C 1
ATOM 2596 O O . THR A 1 323 ? -0.895 9.988 21.497 1.00 39.75 323 THR A O 1
ATOM 2599 N N . LYS A 1 324 ? -1.426 12.168 21.742 1.00 36.25 324 LYS A N 1
ATOM 2600 C CA . LYS A 1 324 ? -2.324 12.307 20.577 1.00 36.25 324 LYS A CA 1
ATOM 2601 C C . LYS A 1 324 ? -1.592 12.419 19.237 1.00 36.25 324 LYS A C 1
ATOM 2603 O O . LYS A 1 324 ? -0.509 12.999 19.167 1.00 36.25 324 LYS A O 1
ATOM 2608 N N . ALA A 1 325 ? -2.254 11.997 18.156 1.00 37.06 325 ALA A N 1
ATOM 2609 C CA . ALA A 1 325 ? -1.792 12.229 16.785 1.00 37.06 325 ALA A CA 1
ATOM 2610 C C . ALA A 1 325 ? -1.626 13.744 16.477 1.00 37.06 325 ALA A C 1
ATOM 2612 O O . ALA A 1 325 ? -2.548 14.532 16.718 1.00 37.06 325 ALA A O 1
ATOM 2613 N N . PRO A 1 326 ? -0.487 14.182 15.900 1.00 40.41 326 PRO A N 1
ATOM 2614 C CA . PRO A 1 326 ? -0.075 15.594 15.838 1.00 40.41 326 PRO A CA 1
ATOM 2615 C C . PRO A 1 326 ? -0.950 16.507 14.956 1.00 40.41 326 PRO A C 1
ATOM 2617 O O . PRO A 1 326 ? -0.805 17.726 14.997 1.00 40.41 326 PRO A O 1
ATOM 2620 N N . TRP A 1 327 ? -1.883 15.944 14.186 1.00 46.47 327 TRP A N 1
ATOM 2621 C CA . TRP A 1 327 ? -2.814 16.671 13.313 1.00 46.47 327 TRP A CA 1
ATOM 2622 C C . TRP A 1 327 ? -4.285 16.577 13.758 1.00 46.47 327 TRP A C 1
ATOM 2624 O O . TRP A 1 327 ? -5.155 17.146 13.102 1.00 46.47 327 TRP A O 1
ATOM 2634 N N . ALA A 1 328 ? -4.577 15.886 14.864 1.00 37.69 328 ALA A N 1
ATOM 2635 C CA . ALA A 1 328 ? -5.933 15.611 15.345 1.00 37.69 328 ALA A CA 1
ATOM 2636 C C . ALA A 1 328 ? -6.541 16.741 16.212 1.00 37.69 328 ALA A C 1
ATOM 2638 O O . ALA A 1 328 ? -7.232 16.458 17.191 1.00 37.69 328 ALA A O 1
ATOM 2639 N N . LYS A 1 329 ? -6.285 18.016 15.883 1.00 36.56 329 LYS A N 1
ATOM 2640 C CA . LYS A 1 329 ? -6.923 19.164 16.558 1.00 36.56 329 LYS A CA 1
ATOM 2641 C C . LYS A 1 329 ? -8.160 19.661 15.817 1.00 36.56 329 LYS A C 1
ATOM 2643 O O . LYS A 1 329 ? -8.087 19.837 14.579 1.00 36.56 329 LYS A O 1
#

InterPro domains:
  IPR004327 Phosphotyrosyl phosphatase activator, PTPA [PF03095] (2-225)
  IPR004327 Phosphotyrosyl phosphatase activator, PTPA [PIRSF016325] (1-264)
  IPR004327 Phosphotyrosyl phosphatase activator, PTPA [PTHR10012] (2-226)
  IPR004327 Phosphotyrosyl phosphatase activator, PTPA [cd04087] (1-219)
  IPR037218 PTPA superfamily [SSF140984] (1-226)
  IPR043170 Phosphotyrosyl phosphatase activator, C-terminal lid domain [G3DSA:1.20.120.1150] (115-232)

pLDDT: mean 78.03, std 25.07, range [24.39, 98.56]

Sequence (329 aa):
MACRDWHRKLDSQLNKWMHEFIGPLYSGAHRDQYLLELQWYISNAFGSMERLDYGTGHELNYLAFLTGLWKVGILPRTVNGSDFLIMFGHYYNLTRKLITTYTLEPAGSHGVWGLDDHFHIIYILGSSQLLKQDKTTTSVLPKYVNNRSIVYQYSTTNMYFNAIAFIYKVKKGAFFEHSPILYDISSIKTWSKILKGMLKMYQAEVFGKFPVVQHFYFGGVLFPWTNAKDGSPLPISTGDEDVSKLKKEATQDWKVREEQQVHAPWISNPISGSATQSFQDQVIASGARMTDHELEHAMKQPCTSISNRPSSSSAQAGGIPTTKAPWAK

Solvent-accessible surface area (backbone atoms only — not comparable to full-atom values): 20001 Å² total; per-residue (Å²): 110,71,58,42,54,48,47,54,54,49,61,72,42,45,65,59,49,38,57,68,70,46,45,80,64,57,86,63,84,64,54,70,60,46,46,52,51,45,47,49,24,55,66,44,31,74,32,42,63,88,78,44,22,32,18,50,48,15,52,49,21,40,52,48,29,56,47,50,37,40,79,74,51,64,42,52,91,81,68,48,72,66,56,52,51,50,55,50,49,56,48,51,54,50,47,53,48,47,36,68,74,61,64,41,42,54,38,86,55,58,66,56,77,24,76,48,58,43,61,55,65,49,48,36,55,18,25,53,66,53,56,62,65,56,94,88,50,85,78,84,52,49,56,43,71,79,36,65,70,58,17,56,71,37,28,84,81,33,45,36,32,30,52,52,41,49,47,67,68,77,54,77,81,57,64,58,75,68,29,35,45,51,46,58,56,23,72,45,85,46,40,62,62,50,29,44,48,44,54,53,48,42,50,52,69,38,74,61,26,63,92,41,44,74,80,63,83,63,41,91,75,81,47,54,68,39,40,90,88,79,63,47,78,52,91,78,88,60,77,97,80,50,70,75,58,51,53,53,53,56,52,53,56,49,56,63,51,62,78,65,70,74,84,71,86,78,83,66,74,89,72,94,66,73,98,80,67,54,72,60,54,52,56,54,55,54,60,73,65,74,69,78,82,71,57,67,74,73,70,77,77,88,88,80,88,85,84,89,88,88,90,87,90,87,83,89,87,86,89,85,88,92,81,78,66,96,80,81,121

Nearest PDB structures (foldseek):
  2ixp-assembly2_D  TM=9.583E-01  e=1.610E-14  Saccharomyces cerevisiae
  4lac-assembly1_B  TM=9.238E-01  e=1.867E-11  Homo sapiens
  2ixm-assembly1_A  TM=9.038E-01  e=1.153E-10  Homo sapiens
  4ny3-assembly2_B  TM=8.986E-01  e=9.185E-11  Homo sapiens
  4ny3-assembly1_A  TM=9.048E-01  e=1.991E-10  Homo sapiens

Mean predicted aligned error: 12.5 Å

Foldseek 3Di:
DVLLVVLVVCLVCLLVCLCVPVLVLFPDPPSVLLSVLLSLLQSLLQADSVQLAAAVLSVVSLVLNVLSCVLRCVPPPPDDLVNVVVSVVVSVVVNLCSCVVSVGFQQPDPFLPDQDSHDQVLQLSQLLVLLDDDPPHDRDALLCLQPLVVLVVCLVPGSNSVRSNSCVVPDDDHCCVRHVQSNLLSPDGGSLVSSLVSVVCCCCVAVVDCSSCVSPDAGDPRHHCADPPPRHHDDDDDPPDCPVPVCVVVVVVVVVVVVVDDDDPSPDDDDPDPPDDDPSRVSSVVSVDDDDPPPVVSPPDDDDDDDDDDDDDDDDDDDDDDDYDPSSD

Organism: Cyberlindnera jadinii (strain ATCC 18201 / CBS 1600 / BCRC 20928 / JCM 3617 / NBRC 0987 / NRRL Y-1542) (NCBI:txid983966)

Radius of gyration: 22.19 Å; Cα contacts (8 Å, |Δi|>4): 291; chains: 1; bounding box: 66×50×64 Å

Secondary structure (DSSP, 8-state):
-HHHHHHHHHHHHHHHHIIIIIGGG--SS-HHHHHHHHHHHHHGGG--TTT-EE-HHHHHHHHHHHHHHHHTTSS-TT--HHHHHHHHHHHHHHHHHHHHHHT-EETT--GGGSS-SS-SHHHHHHHHHTS---TTS----GGGGG-HHHHHHHTTT-HHHHHHHHHHHH--S-HHHH-HHHHHHTT-S-HHHHHHHHHHHHIIIIIT-HHHHTT----SSSS-SB-TTT-PBPP---STT-HHHHHHHHHHHHHHHHTT----TT---S----TTS-HHHHHHHHHTT--GGGTTTTS--------------------------TT--